Protein AF-A0A0M0JCZ8-F1 (afdb_monomer)

Foldseek 3Di:
DVQQVVLVVPDDPDDDPVVSLLSNLQSLCVQLPHSVLSVQFGSVLSVVCVVLVCSLLLSLLVVQLVLLQAFPVGHGFPSVLLVVLSVVLVNCSRNLNQLVCLCPPPQNVVLCPPADPQLLVLLSDKDWDDQPQKIKTWDDPSNSCLSVQPQADDVDCPSHHCCLQSLLQSRHNFKTKIFIAGPVHNPGTFKIWIKGWWFFPPDVVTAIEIEIEDMGGHPVCVPPDDCVRVLLRVLLRQVLSCQLSQGKYKYAPVCQVSNQVSCVPALPDDPQDFDWFFTKIKDAAGSNQWHADVQQEVDGGDGRRHIDIGGGGTITMGGHDPPSSPPRDDPPPPPDD

Radius of gyration: 20.76 Å; Cα contacts (8 Å, |Δi|>4): 610; chains: 1; bounding box: 52×48×59 Å

Solvent-accessible surface area (backbone atoms only — not comparable to full-atom values): 18369 Å² total; per-residue (Å²): 105,64,50,46,50,48,42,64,72,66,56,60,100,76,61,60,67,71,58,55,43,53,42,49,39,41,20,50,22,47,61,29,69,44,57,74,49,39,82,65,41,34,58,68,8,43,50,50,36,54,76,61,59,36,59,63,57,51,19,31,55,57,72,42,47,77,63,51,33,38,29,88,86,66,49,80,40,64,58,71,55,50,52,50,36,53,49,50,52,54,46,30,42,25,44,59,41,37,50,60,46,24,51,63,37,75,48,16,38,58,51,51,61,85,59,53,72,68,35,50,52,49,67,69,49,66,49,74,39,76,46,89,79,33,40,31,26,42,47,57,93,64,47,58,56,58,76,56,66,66,68,42,60,50,102,62,53,80,54,71,72,65,61,56,57,50,34,25,54,71,33,25,49,38,39,50,51,40,34,30,35,39,74,94,43,78,89,53,60,47,27,38,23,50,34,32,58,40,28,39,56,96,44,90,75,54,44,61,29,36,38,45,52,75,75,39,54,18,53,98,45,72,88,79,65,89,60,77,66,49,59,52,35,49,46,44,43,51,46,50,51,18,26,61,44,68,27,28,31,34,34,53,49,89,49,36,65,57,47,41,50,40,46,55,72,75,66,74,50,84,83,62,63,58,38,81,45,65,51,29,39,40,44,61,39,36,51,32,46,25,41,58,45,84,84,64,46,100,52,57,41,39,82,24,74,52,73,44,69,38,69,66,44,70,24,18,32,40,54,55,60,95,72,51,55,80,73,71,70,83,76,76,78,77,77,84,125

Sequence (337 aa):
MQALVTALATLPAAEPRQQAEVLLIRAFCEEIGDPTLAANATFEGVAAALHAELLLPMRAFHEGIRSMHTTFNGTPIPPKLINAAVRTLLEVTLNGTYSEWRYTNPVGAAQLAGLSAAQIAKWREPTATTYGPLTVHEDAPGELGLWWATKIGGPSHGFDFEGQCLLPLLCNARHKVILVSDPAYPYHPCGRAHFRLLWVHGTEPPRPILWLETINVDFALGHRQDTRAWTPAVLLHAASKAAAMGVGLSVESHLARELGAVVSEHLGGAITEVTQVSDRLVLRPSNGVLEASDYLTDEHDWVQVDEQVTAPLRRAMYAPTAGAAHAAARPTACGVG

Mean predicted aligned error: 6.86 Å

pLDDT: mean 85.78, std 16.06, range [31.41, 98.25]

Secondary structure (DSSP, 8-state):
-HHHHHHHHT--TT--HHHHHHHHHHHHHHHTT-GGGGGT--HHHHHHHHHTTTHHHHHHHHHGGGGGGB-TTS-B--HHHHHHHHHHHHHHHHTT-HHHHHHHSHHHHHHHTT--HHHHHHHHS--EEEETTEEEE-PPTT-GGGGGTTSSS-SS-SSSS-GGGTHHHHH-TTEEEEEEE-TTSTTS--EEEEEEEEEETTSSSPEEEEEEPPPEEPTTTTTT---TTHHHHHHHHHHHHHHHHT-EEEEEGGGHHHHHHHHHHHS--TT---EEEEE-EEEPPPTTSEE--TTTSS-SSEE--S-EEPPPEEEEEE---TTGGGTS---------

Nearest PDB structures (foldseek):
  3n7z-assembly1_B  TM=6.709E-01  e=2.789E-02  Bacillus anthracis str. Sterne
  6gtr-assembly2_B  TM=5.819E-01  e=1.512E-02  Escherichia coli
  6gtr-assembly1_A  TM=5.147E-01  e=1.599E-02  Escherichia coli
  6gtq-assembly1_A  TM=5.194E-01  e=2.495E-02  Escherichia coli
  3n7z-assembly1_A  TM=5.439E-01  e=6.792E-02  Bacillus anthracis str. Sterne

Structure (mmCIF, N/CA/C/O backbone):
data_AF-A0A0M0JCZ8-F1
#
_entry.id   AF-A0A0M0JCZ8-F1
#
loop_
_atom_site.group_PDB
_atom_site.id
_atom_site.type_symbol
_atom_site.label_atom_id
_atom_site.label_alt_id
_atom_site.label_comp_id
_atom_site.label_asym_id
_atom_site.label_entity_id
_atom_site.label_seq_id
_atom_site.pdbx_PDB_ins_code
_atom_site.Cartn_x
_atom_site.Cartn_y
_atom_site.Cartn_z
_atom_site.occupancy
_atom_site.B_iso_or_equiv
_atom_site.auth_seq_id
_atom_site.auth_comp_id
_atom_site.auth_asym_id
_atom_site.auth_atom_id
_atom_site.pdbx_PDB_model_num
ATOM 1 N N . MET A 1 1 ? 22.768 -4.890 -15.244 1.00 60.88 1 MET A N 1
ATOM 2 C CA . MET A 1 1 ? 23.104 -3.533 -15.682 1.00 60.88 1 MET A CA 1
ATOM 3 C C . MET A 1 1 ? 23.718 -3.537 -17.085 1.00 60.88 1 MET A C 1
ATOM 5 O O . MET A 1 1 ? 23.676 -2.526 -17.774 1.00 60.88 1 MET A O 1
ATOM 9 N N . GLN A 1 2 ? 24.306 -4.657 -17.525 1.00 64.50 2 GLN A N 1
ATOM 10 C CA . GLN A 1 2 ? 25.082 -4.730 -18.761 1.00 64.50 2 GLN A CA 1
ATOM 11 C C . GLN A 1 2 ? 24.232 -4.543 -20.025 1.00 64.50 2 GLN A C 1
ATOM 13 O O . GLN A 1 2 ? 24.668 -3.813 -20.904 1.00 64.50 2 GLN A O 1
ATOM 18 N N . ALA A 1 3 ? 23.015 -5.101 -20.094 1.00 69.69 3 ALA A N 1
ATOM 19 C CA . ALA A 1 3 ? 22.120 -4.905 -21.241 1.00 69.69 3 ALA A CA 1
ATOM 20 C C . ALA A 1 3 ? 21.733 -3.425 -21.416 1.00 69.69 3 ALA A C 1
ATOM 22 O O . ALA A 1 3 ? 21.846 -2.881 -22.511 1.00 69.69 3 ALA A O 1
ATOM 23 N N . LEU A 1 4 ? 21.375 -2.745 -20.319 1.00 72.88 4 LEU A N 1
ATOM 24 C CA . LEU A 1 4 ? 21.047 -1.314 -20.311 1.00 72.88 4 LEU A CA 1
ATOM 25 C C . LEU A 1 4 ? 22.247 -0.449 -20.728 1.00 72.88 4 LEU A C 1
ATOM 27 O O . LEU A 1 4 ? 22.117 0.439 -21.565 1.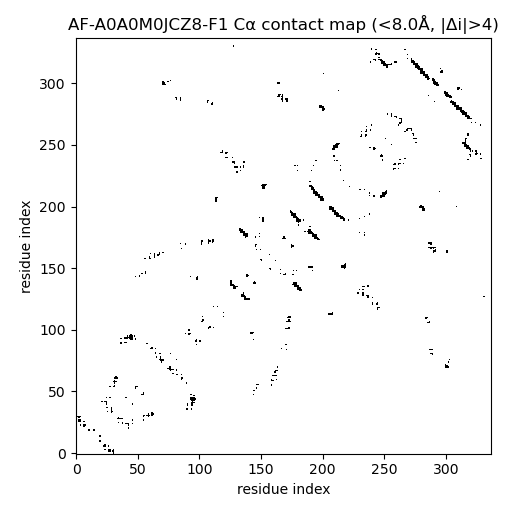00 72.88 4 LEU A O 1
ATOM 31 N N . VAL A 1 5 ? 23.431 -0.737 -20.178 1.00 71.75 5 VAL A N 1
ATOM 32 C CA . VAL A 1 5 ? 24.676 -0.033 -20.522 1.00 71.75 5 VAL A CA 1
ATOM 33 C C . VAL A 1 5 ? 25.049 -0.261 -21.985 1.00 71.75 5 VAL A C 1
ATOM 35 O O . VAL A 1 5 ? 25.417 0.689 -22.669 1.00 71.75 5 VAL A O 1
ATOM 38 N N . THR A 1 6 ? 24.925 -1.488 -22.492 1.00 70.56 6 THR A N 1
ATOM 39 C CA . THR A 1 6 ? 25.174 -1.803 -23.902 1.00 70.56 6 THR A CA 1
ATOM 40 C C . THR A 1 6 ? 24.167 -1.108 -24.809 1.00 70.56 6 THR A C 1
ATOM 42 O O . THR A 1 6 ? 24.585 -0.521 -25.801 1.00 70.56 6 THR A O 1
ATOM 45 N N . ALA A 1 7 ? 22.876 -1.100 -24.471 1.00 68.56 7 ALA A N 1
ATOM 46 C CA . ALA A 1 7 ? 21.868 -0.373 -25.236 1.00 68.56 7 ALA A CA 1
ATOM 47 C C . ALA A 1 7 ? 22.202 1.121 -25.301 1.00 68.56 7 ALA A C 1
ATOM 49 O O . ALA A 1 7 ? 22.322 1.661 -26.391 1.00 68.56 7 ALA A O 1
ATOM 50 N N . LEU A 1 8 ? 22.490 1.763 -24.164 1.00 70.81 8 LEU A N 1
ATOM 51 C CA . LEU A 1 8 ? 22.880 3.177 -24.124 1.00 70.81 8 LEU A CA 1
ATOM 52 C C . LEU A 1 8 ? 24.182 3.464 -24.894 1.00 70.81 8 LEU A C 1
ATOM 54 O O . LEU A 1 8 ? 24.280 4.485 -25.568 1.00 70.81 8 LEU A O 1
ATOM 58 N N . ALA A 1 9 ? 25.169 2.566 -24.829 1.00 65.56 9 ALA A N 1
ATOM 59 C CA . ALA A 1 9 ? 26.444 2.704 -25.537 1.00 65.56 9 ALA A CA 1
ATOM 60 C C . ALA A 1 9 ? 26.342 2.438 -27.050 1.00 65.56 9 ALA A C 1
ATOM 62 O O . ALA A 1 9 ? 27.223 2.846 -27.805 1.00 65.56 9 ALA A O 1
ATOM 63 N N . THR A 1 10 ? 25.293 1.741 -27.489 1.00 67.75 10 THR A N 1
ATOM 64 C CA . THR A 1 10 ? 25.048 1.392 -28.895 1.00 67.75 10 THR A CA 1
ATOM 65 C C . THR A 1 10 ? 24.014 2.287 -29.557 1.00 67.75 10 THR A C 1
ATOM 67 O O . THR A 1 10 ? 23.687 2.018 -30.702 1.00 67.75 10 THR A O 1
ATOM 70 N N . LEU A 1 11 ? 23.541 3.352 -28.897 1.00 65.50 11 LEU A N 1
ATOM 71 C CA . LEU A 1 11 ? 22.734 4.399 -29.524 1.00 65.50 11 LEU A CA 1
ATOM 72 C C . LEU A 1 11 ? 23.640 5.342 -30.337 1.00 65.50 11 LEU A C 1
ATOM 74 O O . LEU A 1 11 ? 24.379 6.132 -29.739 1.00 65.50 11 LEU A O 1
ATOM 78 N N . PRO A 1 12 ? 23.615 5.319 -31.687 1.00 62.72 12 PRO A N 1
ATOM 79 C CA . PRO A 1 12 ? 24.212 6.381 -32.478 1.00 62.72 12 PRO A CA 1
ATOM 80 C C . PRO A 1 12 ? 23.695 7.754 -32.042 1.00 62.72 12 PRO A C 1
ATOM 82 O O . PRO A 1 12 ? 22.501 7.935 -31.811 1.00 62.72 12 PRO A O 1
ATOM 85 N N . ALA A 1 13 ? 24.568 8.763 -32.067 1.00 64.19 13 ALA A N 1
ATOM 86 C CA . ALA A 1 13 ? 24.217 10.158 -31.772 1.00 64.19 13 ALA A CA 1
ATOM 87 C C . ALA A 1 13 ? 23.122 10.758 -32.691 1.00 64.19 13 ALA A C 1
ATOM 89 O O . ALA A 1 13 ? 22.697 11.889 -32.473 1.00 64.19 13 ALA A O 1
ATOM 90 N N . ALA A 1 14 ? 22.685 10.027 -33.723 1.00 62.25 14 ALA A N 1
ATOM 91 C CA . ALA A 1 14 ? 21.719 10.455 -34.729 1.00 62.25 14 ALA A CA 1
ATOM 92 C C 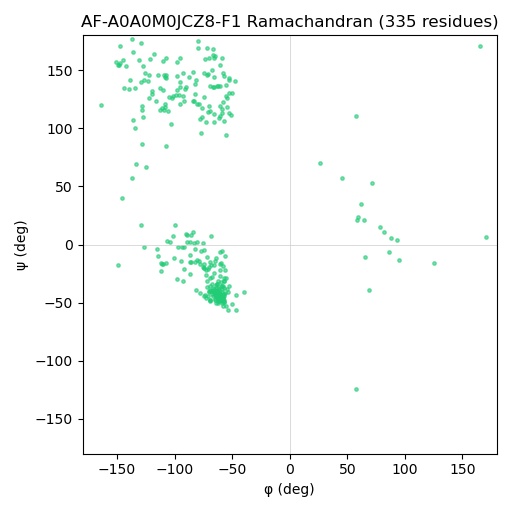. ALA A 1 14 ? 20.563 9.455 -34.953 1.00 62.25 14 ALA A C 1
ATOM 94 O O . ALA A 1 14 ? 19.898 9.543 -35.987 1.00 62.25 14 ALA A O 1
ATOM 95 N N . GLU A 1 15 ? 20.313 8.495 -34.049 1.00 67.06 15 GLU A N 1
ATOM 96 C CA . GLU A 1 15 ? 19.142 7.623 -34.226 1.00 67.06 15 GLU A CA 1
ATOM 97 C C . GLU A 1 15 ? 17.816 8.388 -34.114 1.00 67.06 15 GLU A C 1
ATOM 99 O O . GLU A 1 15 ? 17.669 9.284 -33.275 1.00 67.06 15 GLU A O 1
ATOM 104 N N . PRO A 1 16 ? 16.802 8.003 -34.911 1.00 80.38 16 PRO A N 1
ATOM 105 C CA . PRO A 1 16 ? 15.429 8.395 -34.658 1.00 80.38 16 PRO A CA 1
ATOM 106 C C . PRO A 1 16 ? 15.035 7.993 -33.234 1.00 80.38 16 PRO A C 1
ATOM 108 O O . PRO A 1 16 ? 15.117 6.822 -32.874 1.00 80.38 16 PRO A O 1
ATOM 111 N N . ARG A 1 17 ? 14.544 8.954 -32.446 1.00 83.44 17 ARG A N 1
ATOM 112 C CA . ARG A 1 17 ? 14.085 8.771 -31.056 1.00 83.44 17 ARG A CA 1
ATOM 113 C C . ARG A 1 17 ? 13.301 7.469 -30.823 1.00 83.44 17 ARG A C 1
ATOM 115 O O . ARG A 1 17 ? 13.539 6.782 -29.841 1.00 83.44 17 ARG A O 1
ATOM 122 N N . GLN A 1 18 ? 12.424 7.102 -31.754 1.00 85.56 18 GLN A N 1
ATOM 123 C CA . GLN A 1 18 ? 11.611 5.886 -31.681 1.00 85.56 18 GLN A CA 1
ATOM 124 C C . GLN A 1 18 ? 12.438 4.586 -31.609 1.00 85.56 18 GLN A C 1
ATOM 126 O O . GLN A 1 18 ? 12.041 3.641 -30.934 1.00 85.56 18 GLN A O 1
ATOM 131 N N . GLN A 1 19 ? 13.580 4.513 -32.297 1.00 86.81 19 GLN A N 1
ATOM 132 C CA . GLN A 1 19 ? 14.460 3.340 -32.246 1.00 86.81 19 GLN A CA 1
ATOM 133 C C . GLN A 1 19 ? 15.148 3.236 -30.881 1.00 86.81 19 GLN A C 1
ATOM 135 O O . GLN A 1 19 ? 15.162 2.157 -30.285 1.00 86.81 19 GLN A O 1
ATOM 140 N N . ALA A 1 20 ? 15.590 4.371 -30.332 1.00 86.94 20 ALA A N 1
ATOM 141 C CA . ALA A 1 20 ? 16.182 4.436 -29.001 1.00 86.94 20 ALA A CA 1
ATOM 142 C C . ALA A 1 20 ? 15.210 3.990 -27.895 1.00 86.94 20 ALA A C 1
ATOM 144 O O . ALA A 1 20 ? 15.588 3.233 -27.000 1.00 86.94 20 ALA A O 1
ATOM 145 N N . GLU A 1 21 ? 13.945 4.408 -27.982 1.00 92.69 21 GLU A N 1
ATOM 146 C CA . GLU A 1 21 ? 12.888 4.010 -27.046 1.00 92.69 21 GLU A CA 1
ATOM 147 C C . GLU A 1 21 ? 12.665 2.486 -27.065 1.00 92.69 21 GLU A C 1
ATOM 149 O O . GLU A 1 21 ? 12.634 1.848 -26.011 1.00 92.69 21 GLU A O 1
ATOM 154 N N . VAL A 1 22 ? 12.603 1.875 -28.255 1.00 94.00 22 VAL A N 1
ATOM 155 C CA . VAL A 1 22 ? 12.457 0.415 -28.410 1.00 94.00 22 VAL A CA 1
ATOM 156 C C . VAL A 1 22 ? 13.659 -0.343 -27.839 1.00 94.00 22 VAL A C 1
ATOM 158 O O . VAL A 1 22 ? 13.478 -1.376 -27.188 1.00 94.00 22 VAL A O 1
ATOM 161 N N . LEU A 1 23 ? 14.881 0.146 -28.067 1.00 92.38 23 LEU A N 1
ATOM 162 C CA . LEU A 1 23 ? 16.096 -0.469 -27.526 1.00 92.38 23 LEU A CA 1
ATOM 163 C C . LEU A 1 23 ? 16.130 -0.401 -25.997 1.00 92.38 23 LEU A C 1
ATOM 165 O O . LEU A 1 23 ? 16.452 -1.402 -25.358 1.00 92.38 23 LEU A O 1
ATOM 169 N N . LEU A 1 24 ? 15.740 0.734 -25.407 1.00 93.44 24 LEU A N 1
ATOM 170 C CA . LEU A 1 24 ? 15.686 0.887 -23.954 1.00 93.44 24 LEU A CA 1
ATOM 171 C C . LEU A 1 24 ? 14.656 -0.054 -23.319 1.00 93.44 24 LEU A C 1
ATOM 173 O O . LEU A 1 24 ? 14.970 -0.708 -22.326 1.00 93.44 24 LEU A O 1
ATOM 177 N N . ILE A 1 25 ? 13.456 -0.163 -23.904 1.00 96.56 25 ILE A N 1
ATOM 178 C CA . ILE A 1 25 ? 12.413 -1.082 -23.424 1.00 96.56 25 ILE A CA 1
ATOM 179 C C . ILE A 1 25 ? 12.934 -2.522 -23.410 1.00 96.56 25 ILE A C 1
ATOM 181 O O . ILE A 1 25 ? 12.813 -3.215 -22.398 1.00 96.56 25 ILE A O 1
ATOM 185 N N . ARG A 1 26 ? 13.543 -2.970 -24.516 1.00 96.94 26 ARG A N 1
ATOM 186 C CA . ARG A 1 26 ? 14.099 -4.327 -24.625 1.00 96.94 26 ARG A CA 1
ATOM 187 C C . ARG A 1 26 ? 15.194 -4.568 -23.596 1.00 96.94 26 ARG A C 1
ATOM 189 O O . ARG A 1 26 ? 15.116 -5.548 -22.866 1.00 96.94 26 ARG A O 1
ATOM 196 N N . ALA A 1 27 ? 16.151 -3.650 -23.490 1.00 96.12 27 ALA A N 1
ATOM 197 C CA . ALA A 1 27 ? 17.260 -3.768 -22.553 1.00 96.12 27 ALA A CA 1
ATOM 198 C C . ALA A 1 27 ? 16.798 -3.783 -21.088 1.00 96.12 27 ALA A C 1
ATOM 200 O O . ALA A 1 27 ? 17.350 -4.528 -20.281 1.00 96.12 27 ALA A O 1
ATOM 201 N N . PHE A 1 28 ? 15.772 -3.000 -20.740 1.00 96.81 28 PHE A N 1
ATOM 202 C CA . PHE A 1 28 ? 15.169 -3.034 -19.408 1.00 96.81 28 PHE A CA 1
ATOM 203 C C . PHE A 1 28 ? 14.506 -4.392 -19.132 1.00 96.81 28 PHE A C 1
ATOM 205 O O . PHE A 1 28 ? 14.759 -4.992 -18.091 1.00 96.81 28 PHE A O 1
ATOM 212 N N . CYS A 1 29 ? 13.695 -4.899 -20.068 1.00 97.50 29 CYS A N 1
ATOM 213 C CA . CYS A 1 29 ? 12.999 -6.185 -19.924 1.00 97.50 29 CYS A CA 1
ATOM 214 C C . CYS A 1 29 ? 13.977 -7.371 -19.835 1.00 97.50 29 CYS A C 1
ATOM 216 O O . CYS A 1 29 ? 13.786 -8.278 -19.027 1.00 97.50 29 CYS A O 1
ATOM 218 N N . GLU A 1 30 ? 15.051 -7.346 -20.628 1.00 96.62 30 GLU A N 1
ATOM 219 C CA . GLU A 1 30 ? 16.154 -8.309 -20.532 1.00 96.62 30 GLU A CA 1
ATOM 220 C C . GLU A 1 30 ? 16.835 -8.250 -19.162 1.00 96.62 30 GLU A C 1
ATOM 222 O O . GLU A 1 30 ? 17.125 -9.288 -18.571 1.00 96.62 30 GLU A O 1
ATOM 227 N N . GLU A 1 31 ? 17.061 -7.048 -18.632 1.00 95.12 31 GLU A N 1
ATOM 228 C CA . GLU A 1 31 ? 17.753 -6.862 -17.361 1.00 95.12 31 GLU A CA 1
ATOM 229 C C . GLU A 1 31 ? 16.944 -7.334 -16.149 1.00 95.12 31 GLU A C 1
ATOM 231 O O . GLU A 1 31 ? 17.526 -7.884 -15.215 1.00 95.12 31 GLU A O 1
ATOM 236 N N . ILE A 1 32 ? 15.620 -7.160 -16.158 1.00 94.94 32 ILE A N 1
ATOM 237 C CA . ILE A 1 32 ? 14.749 -7.726 -15.115 1.00 94.94 32 ILE A CA 1
ATOM 238 C C . ILE A 1 32 ? 14.511 -9.236 -15.297 1.00 94.94 32 ILE A C 1
ATOM 240 O O . ILE A 1 32 ? 13.916 -9.877 -14.434 1.00 94.94 32 ILE A O 1
ATOM 244 N N . GLY A 1 33 ? 14.997 -9.816 -16.400 1.00 94.31 33 GLY A N 1
ATOM 245 C CA . GLY A 1 33 ? 15.002 -11.254 -16.660 1.00 94.31 33 GLY A CA 1
ATOM 246 C C . GLY A 1 33 ? 13.802 -11.793 -17.444 1.00 94.31 33 GLY A C 1
ATOM 247 O O . GLY A 1 33 ? 13.750 -13.002 -17.663 1.00 94.31 33 GLY A O 1
ATOM 248 N N . ASP A 1 34 ? 12.872 -10.949 -17.903 1.00 95.75 34 ASP A N 1
ATOM 249 C CA . ASP A 1 34 ? 11.737 -11.366 -18.742 1.00 95.75 34 ASP A CA 1
ATOM 250 C C . ASP A 1 34 ? 11.641 -10.509 -20.021 1.00 95.75 34 ASP A C 1
ATOM 252 O O . ASP A 1 34 ? 10.890 -9.528 -20.080 1.00 95.75 34 ASP A O 1
ATOM 256 N N . PRO A 1 35 ? 12.358 -10.889 -21.098 1.00 96.81 35 PRO A N 1
ATOM 257 C CA . PRO A 1 35 ? 12.312 -10.168 -22.369 1.00 96.81 35 PRO A CA 1
ATOM 258 C C . PRO A 1 35 ? 10.932 -10.217 -23.045 1.00 96.81 35 PRO A C 1
ATOM 260 O O . PRO A 1 35 ? 10.677 -9.434 -23.960 1.00 96.81 35 PRO A O 1
ATOM 263 N N . THR A 1 36 ? 10.020 -11.103 -22.619 1.00 97.19 36 THR A N 1
ATOM 264 C CA . THR A 1 36 ? 8.679 -11.200 -23.219 1.00 97.19 36 THR A CA 1
ATOM 265 C C . THR A 1 36 ? 7.794 -10.004 -22.868 1.00 97.19 36 THR A C 1
ATOM 267 O O . THR A 1 36 ? 6.866 -9.693 -23.616 1.00 97.19 36 THR A O 1
ATOM 270 N N . LEU A 1 37 ? 8.117 -9.281 -21.790 1.00 97.62 37 LEU A N 1
ATOM 271 C CA . LEU A 1 37 ? 7.407 -8.072 -21.359 1.00 97.62 37 LEU A CA 1
ATOM 272 C C . LEU A 1 37 ? 7.548 -6.910 -22.351 1.00 97.62 37 LEU A C 1
ATOM 274 O O . LEU A 1 37 ? 6.661 -6.060 -22.436 1.00 97.62 37 LEU A O 1
ATOM 278 N N . ALA A 1 38 ? 8.612 -6.904 -23.162 1.00 97.56 38 ALA A N 1
ATOM 279 C CA . ALA A 1 38 ? 8.894 -5.835 -24.119 1.00 97.56 38 ALA A CA 1
ATOM 280 C C . ALA A 1 38 ? 7.786 -5.644 -25.170 1.00 97.56 38 ALA A C 1
ATOM 282 O O . ALA A 1 38 ? 7.680 -4.570 -25.752 1.00 97.56 38 ALA A O 1
ATOM 283 N N . ALA A 1 39 ? 6.958 -6.667 -25.419 1.00 96.88 39 ALA A N 1
ATOM 284 C CA . ALA A 1 39 ? 5.852 -6.586 -26.372 1.00 96.88 39 ALA A CA 1
ATOM 285 C C . ALA A 1 39 ? 4.714 -5.655 -25.910 1.00 96.88 39 ALA A C 1
ATOM 287 O O . ALA A 1 39 ? 4.026 -5.086 -26.753 1.00 96.88 39 ALA A O 1
ATOM 288 N N . ASN A 1 40 ? 4.526 -5.508 -24.593 1.00 96.94 40 ASN A N 1
ATOM 289 C CA . ASN A 1 40 ? 3.434 -4.732 -23.991 1.00 96.94 40 ASN A CA 1
ATOM 290 C C . ASN A 1 40 ? 3.924 -3.495 -23.219 1.00 96.94 40 ASN A C 1
ATOM 292 O O . ASN A 1 40 ? 3.109 -2.677 -22.795 1.00 96.94 40 ASN A O 1
ATOM 296 N N . ALA A 1 41 ? 5.234 -3.370 -23.007 1.00 97.94 41 ALA A N 1
ATOM 297 C CA . ALA A 1 41 ? 5.840 -2.238 -22.324 1.00 97.94 41 ALA A CA 1
ATOM 298 C C . ALA A 1 41 ? 5.790 -0.961 -23.181 1.00 97.94 41 ALA A C 1
ATOM 300 O O . ALA A 1 41 ? 5.914 -1.003 -24.406 1.00 97.94 41 ALA A O 1
ATOM 301 N N . THR A 1 42 ? 5.649 0.184 -22.518 1.00 97.56 42 THR A N 1
ATOM 302 C CA . THR A 1 42 ? 5.709 1.515 -23.133 1.00 97.56 42 THR A CA 1
ATOM 303 C C . THR A 1 42 ? 6.984 2.227 -22.701 1.00 97.56 42 THR A C 1
ATOM 305 O O . THR A 1 42 ? 7.574 1.904 -21.665 1.00 97.56 42 THR A O 1
ATOM 308 N N . PHE A 1 43 ? 7.433 3.211 -23.483 1.00 96.31 43 PHE A N 1
ATOM 309 C CA . PHE A 1 43 ? 8.602 3.998 -23.096 1.00 96.31 43 PHE A CA 1
ATOM 310 C C . PHE A 1 43 ? 8.324 4.780 -21.811 1.00 96.31 43 PHE A C 1
ATOM 312 O O . PHE A 1 43 ? 9.169 4.817 -20.926 1.00 96.31 43 PHE A O 1
ATOM 319 N N . GLU A 1 44 ? 7.123 5.341 -21.673 1.00 96.38 44 GLU A N 1
ATOM 320 C CA . GLU A 1 44 ? 6.693 6.089 -20.495 1.00 96.38 44 GLU A CA 1
ATOM 321 C C . GLU A 1 44 ? 6.677 5.214 -19.239 1.00 96.38 44 GLU A C 1
ATOM 323 O O . GLU A 1 44 ? 7.145 5.655 -18.191 1.00 96.38 44 GLU A O 1
ATOM 328 N N . GLY A 1 45 ? 6.191 3.971 -19.335 1.00 97.00 45 GLY A N 1
ATOM 329 C CA . GLY A 1 45 ? 6.186 3.034 -18.212 1.00 97.00 45 GLY A CA 1
ATOM 330 C C . GLY A 1 45 ? 7.597 2.611 -17.799 1.00 97.00 45 GLY A C 1
ATOM 331 O O . GLY A 1 45 ? 7.931 2.654 -16.615 1.00 97.00 45 GLY A O 1
ATOM 332 N N . VAL A 1 46 ? 8.467 2.292 -18.766 1.00 97.44 46 VAL A N 1
ATOM 333 C CA . VAL A 1 46 ? 9.886 1.983 -18.500 1.00 97.44 46 VAL A CA 1
ATOM 334 C C . VAL A 1 46 ? 10.628 3.193 -17.932 1.00 97.44 46 VAL A C 1
ATOM 336 O O . VAL A 1 46 ? 11.388 3.058 -16.974 1.00 97.44 46 VAL A O 1
ATOM 339 N N . ALA A 1 47 ? 10.396 4.389 -18.472 1.00 95.31 47 ALA A N 1
ATOM 340 C CA . ALA A 1 47 ? 10.984 5.619 -17.963 1.00 95.31 47 ALA A CA 1
ATOM 341 C C . ALA A 1 47 ? 10.518 5.895 -16.529 1.00 95.31 47 ALA A C 1
ATOM 343 O O . ALA A 1 47 ? 11.358 6.176 -15.678 1.00 95.31 47 ALA A O 1
ATOM 344 N N . ALA A 1 48 ? 9.222 5.761 -16.231 1.00 94.75 48 ALA A N 1
ATOM 345 C CA . ALA A 1 48 ? 8.692 5.916 -14.877 1.00 94.75 48 ALA A CA 1
ATOM 346 C C . ALA A 1 48 ? 9.304 4.894 -13.905 1.00 94.75 48 ALA A C 1
ATOM 348 O O . ALA A 1 48 ? 9.714 5.266 -12.808 1.00 94.75 48 ALA A O 1
ATOM 349 N N . ALA A 1 49 ? 9.447 3.634 -14.326 1.00 95.25 49 ALA A N 1
ATOM 350 C CA . ALA A 1 49 ? 10.111 2.599 -13.540 1.00 95.25 49 ALA A CA 1
ATOM 351 C C . ALA A 1 49 ? 11.589 2.933 -13.272 1.00 95.25 49 ALA A C 1
ATOM 353 O O . ALA A 1 49 ? 12.052 2.769 -12.148 1.00 95.25 49 ALA A O 1
ATOM 354 N N . LEU A 1 50 ? 12.323 3.449 -14.264 1.00 93.75 50 LEU A N 1
ATOM 355 C CA . LEU A 1 50 ? 13.708 3.905 -14.091 1.00 93.75 50 LEU A CA 1
ATOM 356 C C . LEU A 1 50 ? 13.815 5.107 -13.144 1.00 93.75 50 LEU A C 1
ATOM 358 O O . LEU A 1 50 ? 14.694 5.111 -12.287 1.00 93.75 50 LEU A O 1
ATOM 362 N N . HIS A 1 51 ? 12.921 6.095 -13.258 1.00 90.69 51 HIS A N 1
ATOM 363 C CA . HIS A 1 51 ? 12.884 7.254 -12.354 1.00 90.69 51 HIS A CA 1
ATOM 364 C C . HIS A 1 51 ? 12.562 6.843 -10.915 1.00 90.69 51 HIS A C 1
ATOM 366 O O . HIS A 1 51 ? 13.101 7.419 -9.977 1.00 90.69 51 HIS A O 1
ATOM 372 N N . ALA A 1 52 ? 11.720 5.824 -10.742 1.00 89.44 52 ALA A N 1
ATOM 373 C CA . ALA A 1 52 ? 11.429 5.215 -9.451 1.00 89.44 52 ALA A CA 1
ATOM 374 C C . ALA A 1 52 ? 12.460 4.140 -9.043 1.00 89.44 52 ALA A C 1
ATOM 376 O O . ALA A 1 52 ? 12.225 3.415 -8.082 1.00 89.44 52 ALA A O 1
ATOM 377 N N . GLU A 1 53 ? 13.589 4.015 -9.751 1.00 90.12 53 GLU A N 1
ATOM 378 C CA . GLU A 1 53 ? 14.692 3.084 -9.465 1.00 90.12 53 GLU A CA 1
ATOM 379 C C . GLU A 1 53 ? 14.305 1.584 -9.455 1.00 90.12 53 GLU A C 1
ATOM 381 O O . GLU A 1 53 ? 14.997 0.741 -8.884 1.00 90.12 53 GLU A O 1
ATOM 386 N N . LEU A 1 54 ? 13.226 1.196 -10.138 1.00 91.62 54 LEU A N 1
ATOM 387 C CA . LEU A 1 54 ? 12.606 -0.131 -10.018 1.00 91.62 54 LEU A CA 1
ATOM 388 C C . LEU A 1 54 ? 13.346 -1.285 -10.706 1.00 91.62 54 LEU A C 1
ATOM 390 O O . LEU A 1 54 ? 12.891 -2.424 -10.626 1.00 91.62 54 LEU A O 1
ATOM 394 N N . LEU A 1 55 ? 14.493 -1.041 -11.342 1.00 91.62 55 LEU A N 1
ATOM 395 C CA . LEU A 1 55 ? 15.245 -2.080 -12.053 1.00 91.62 55 LEU A CA 1
ATOM 396 C C . LEU A 1 55 ? 15.584 -3.276 -11.148 1.00 91.62 55 LEU A C 1
ATOM 398 O O . LEU A 1 55 ? 15.279 -4.418 -11.485 1.00 91.62 55 LEU A O 1
ATOM 402 N N . LEU A 1 56 ? 16.200 -3.014 -9.990 1.00 88.38 56 LEU A N 1
ATOM 403 C CA . LEU A 1 56 ? 16.558 -4.062 -9.029 1.00 88.38 56 LEU A CA 1
ATOM 404 C C . LEU A 1 56 ? 15.321 -4.654 -8.334 1.00 88.38 56 LEU A C 1
ATOM 406 O O . LEU A 1 56 ? 15.226 -5.882 -8.294 1.00 88.38 56 LEU A O 1
ATOM 410 N N . PRO A 1 57 ? 14.348 -3.840 -7.869 1.00 88.62 57 PRO A N 1
ATOM 411 C CA . PRO A 1 57 ? 13.092 -4.355 -7.346 1.00 88.62 57 PRO A CA 1
ATOM 412 C C . PRO A 1 57 ? 12.384 -5.372 -8.241 1.00 88.62 57 PRO A C 1
ATOM 414 O O . PRO A 1 57 ? 12.037 -6.471 -7.809 1.00 88.62 57 PRO A O 1
ATOM 417 N N . MET A 1 58 ? 12.197 -5.013 -9.509 1.00 92.44 58 MET A N 1
ATOM 418 C CA . MET A 1 58 ? 11.474 -5.833 -10.476 1.00 92.44 58 MET A CA 1
ATOM 419 C C . MET A 1 58 ? 12.263 -7.084 -10.854 1.00 92.44 58 MET A C 1
ATOM 421 O O . MET A 1 58 ? 11.681 -8.168 -10.927 1.00 92.44 58 MET A O 1
ATOM 425 N N . ARG A 1 59 ? 13.587 -6.957 -11.029 1.00 90.50 59 ARG A N 1
ATOM 426 C CA . ARG A 1 59 ? 14.472 -8.098 -11.284 1.00 90.50 59 ARG A CA 1
ATOM 427 C C . ARG A 1 59 ? 14.362 -9.140 -10.183 1.00 90.50 59 ARG A C 1
ATOM 429 O O . ARG A 1 59 ? 14.173 -10.318 -10.464 1.00 90.50 59 ARG A O 1
ATOM 436 N N . ALA A 1 60 ? 14.448 -8.713 -8.934 1.00 86.81 60 ALA A N 1
ATOM 437 C CA . ALA A 1 60 ? 14.419 -9.647 -7.828 1.00 86.81 60 ALA A CA 1
ATOM 438 C C . ALA A 1 60 ? 13.038 -10.260 -7.587 1.00 86.81 60 ALA A C 1
ATOM 440 O O . ALA A 1 60 ? 12.954 -11.426 -7.212 1.00 86.81 60 ALA A O 1
ATOM 441 N N . PHE A 1 61 ? 11.952 -9.531 -7.868 1.00 87.50 61 PHE A N 1
ATOM 442 C CA . PHE A 1 61 ? 10.620 -10.135 -7.903 1.00 87.50 61 PHE A CA 1
ATOM 443 C C . PHE A 1 61 ? 10.552 -11.274 -8.910 1.00 87.50 61 PHE A C 1
ATOM 445 O O . PHE A 1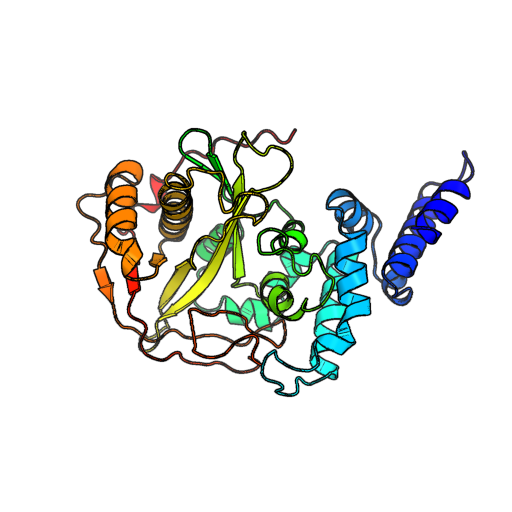 61 ? 10.037 -12.335 -8.578 1.00 87.50 61 PHE A O 1
ATOM 452 N N . HIS A 1 62 ? 11.095 -11.065 -10.109 1.00 89.94 62 HIS A N 1
ATOM 453 C CA . HIS A 1 62 ? 11.103 -12.065 -11.167 1.00 89.94 62 HIS A CA 1
ATOM 454 C C . HIS A 1 62 ? 12.035 -13.254 -10.858 1.00 89.94 62 HIS A C 1
ATOM 456 O O . HIS A 1 62 ? 11.624 -14.410 -10.959 1.00 89.94 62 HIS A O 1
ATOM 462 N N . GLU A 1 63 ? 13.272 -12.999 -10.428 1.00 88.56 63 GLU A N 1
ATOM 463 C CA . GLU A 1 63 ? 14.242 -14.050 -10.084 1.00 88.56 63 GLU A CA 1
ATOM 464 C C . GLU A 1 63 ? 13.824 -14.832 -8.821 1.00 88.56 63 GLU A C 1
ATOM 466 O O . GLU A 1 63 ? 14.022 -16.048 -8.741 1.00 88.56 63 GLU A O 1
ATOM 471 N N . GLY A 1 64 ? 13.186 -14.154 -7.861 1.00 86.81 64 GLY A N 1
ATOM 472 C CA . GLY A 1 64 ? 12.749 -14.696 -6.575 1.00 86.81 64 GLY A CA 1
ATOM 473 C C . GLY A 1 64 ? 11.413 -15.444 -6.593 1.00 86.81 64 GLY A C 1
ATOM 474 O O . GLY A 1 64 ? 11.051 -16.030 -5.574 1.00 86.81 64 GLY A O 1
ATOM 475 N N . ILE A 1 65 ? 10.693 -15.489 -7.724 1.00 88.44 65 ILE A N 1
ATOM 476 C CA . ILE A 1 65 ? 9.370 -16.141 -7.854 1.00 88.44 65 ILE A CA 1
ATOM 477 C C . ILE A 1 65 ? 9.342 -17.540 -7.228 1.00 88.44 65 ILE A C 1
ATOM 479 O O . ILE A 1 65 ? 8.398 -17.901 -6.530 1.00 88.44 65 ILE A O 1
ATOM 483 N N . ARG A 1 66 ? 10.387 -18.344 -7.463 1.00 87.44 66 ARG A N 1
ATOM 484 C CA . ARG A 1 66 ? 10.439 -19.734 -6.980 1.00 87.44 66 ARG A CA 1
ATOM 485 C C . ARG A 1 66 ? 10.409 -19.834 -5.457 1.00 87.44 66 ARG A C 1
ATOM 487 O O . ARG A 1 66 ? 9.878 -20.815 -4.943 1.00 87.44 66 ARG A O 1
ATOM 494 N N . SER A 1 67 ? 10.956 -18.839 -4.765 1.00 85.81 67 SER A N 1
ATOM 495 C CA . SER A 1 67 ? 10.952 -18.763 -3.304 1.00 85.81 67 SER A CA 1
ATOM 496 C C . SER A 1 67 ? 9.578 -18.381 -2.747 1.00 85.81 67 SER A C 1
ATOM 498 O O . SER A 1 67 ? 9.315 -18.645 -1.585 1.00 85.81 67 SER A O 1
ATOM 500 N N . MET A 1 68 ? 8.675 -17.839 -3.574 1.00 88.06 68 MET A N 1
ATOM 501 C CA . MET A 1 68 ? 7.313 -17.442 -3.187 1.00 88.06 68 MET A CA 1
ATOM 502 C C . MET A 1 68 ? 6.279 -18.575 -3.343 1.00 88.06 68 MET A C 1
ATOM 504 O O . MET A 1 68 ? 5.076 -18.340 -3.261 1.00 88.06 68 MET A O 1
ATOM 508 N N . HIS A 1 69 ? 6.705 -19.811 -3.628 1.00 91.06 69 HIS A N 1
ATOM 509 C CA . HIS A 1 69 ? 5.804 -20.968 -3.778 1.00 91.06 69 HIS A CA 1
ATOM 510 C C . HIS A 1 69 ? 5.493 -21.683 -2.459 1.00 91.06 69 HIS A C 1
ATOM 512 O O . HIS A 1 69 ? 4.787 -22.693 -2.458 1.00 91.06 69 HIS A O 1
ATOM 518 N N . THR A 1 70 ? 6.009 -21.171 -1.348 1.00 89.44 70 THR A N 1
ATOM 519 C CA . THR A 1 70 ? 5.797 -21.720 -0.015 1.00 89.44 70 THR A CA 1
ATOM 520 C C . THR A 1 70 ? 5.713 -20.564 0.973 1.00 89.44 70 THR A C 1
ATOM 522 O O . THR A 1 70 ? 6.531 -19.658 0.901 1.00 89.44 70 THR A O 1
ATOM 525 N N . THR A 1 71 ? 4.743 -20.580 1.886 1.00 84.44 71 THR A N 1
ATOM 526 C CA . THR A 1 71 ? 4.653 -19.580 2.960 1.00 84.44 71 THR A CA 1
ATOM 527 C C . THR A 1 71 ? 5.825 -19.721 3.935 1.00 84.44 71 THR A C 1
ATOM 529 O O . THR A 1 71 ? 6.510 -20.749 3.952 1.00 84.44 71 THR A O 1
ATOM 532 N N . PHE A 1 72 ? 6.016 -18.737 4.820 1.00 78.81 72 PHE A N 1
ATOM 533 C CA . PHE A 1 72 ? 7.033 -18.802 5.881 1.00 78.81 72 PHE A CA 1
ATOM 534 C C . PHE A 1 72 ? 6.938 -20.089 6.729 1.00 78.81 72 PHE A C 1
ATOM 536 O O . PHE A 1 72 ? 7.948 -20.690 7.086 1.00 78.81 72 PHE A O 1
ATOM 543 N N . ASN A 1 73 ? 5.717 -20.573 6.974 1.00 82.94 73 ASN A N 1
ATOM 544 C CA . ASN A 1 73 ? 5.456 -21.789 7.751 1.00 82.94 73 ASN A CA 1
ATOM 545 C C . ASN A 1 73 ? 5.516 -23.092 6.928 1.00 82.94 73 ASN A C 1
ATOM 547 O O . ASN A 1 73 ? 5.155 -24.154 7.434 1.00 82.94 73 ASN A O 1
ATOM 551 N N . GLY A 1 74 ? 5.950 -23.046 5.666 1.00 87.31 74 GLY A N 1
ATOM 552 C CA . GLY A 1 74 ? 6.086 -24.240 4.830 1.00 87.31 74 GLY A CA 1
ATOM 553 C C . GLY A 1 74 ? 4.823 -24.637 4.055 1.00 87.31 74 GLY A C 1
ATOM 554 O O . GLY A 1 74 ? 4.822 -25.682 3.401 1.00 87.31 74 GLY A O 1
ATOM 555 N N . THR A 1 75 ? 3.749 -23.839 4.096 1.00 88.88 75 THR A N 1
ATOM 556 C CA . THR A 1 75 ? 2.503 -24.159 3.383 1.00 88.88 75 THR A CA 1
ATOM 557 C C . THR A 1 75 ? 2.680 -23.918 1.882 1.00 88.88 75 THR A C 1
ATOM 559 O O . THR A 1 75 ? 3.070 -22.818 1.496 1.00 88.88 75 THR A O 1
ATOM 562 N N . PRO A 1 76 ? 2.379 -24.890 1.003 1.00 91.56 76 PRO A N 1
ATOM 563 C CA . PRO A 1 76 ? 2.496 -24.687 -0.437 1.00 91.56 76 PRO A CA 1
ATOM 564 C C . PRO A 1 76 ? 1.549 -23.599 -0.955 1.00 91.56 76 PRO A C 1
ATOM 566 O O . PRO A 1 76 ? 0.361 -23.583 -0.631 1.00 91.56 76 PRO A O 1
ATOM 569 N N . ILE A 1 77 ? 2.065 -22.745 -1.833 1.00 90.38 77 ILE A N 1
ATOM 570 C CA . ILE A 1 77 ? 1.319 -21.716 -2.554 1.00 90.38 77 ILE A CA 1
ATOM 571 C C . ILE A 1 77 ? 1.243 -22.135 -4.028 1.00 90.38 77 ILE A C 1
ATOM 573 O O . ILE A 1 77 ? 2.270 -22.503 -4.602 1.00 90.38 77 ILE A O 1
ATOM 577 N N . PRO A 1 78 ? 0.070 -22.083 -4.691 1.00 91.75 78 PRO A N 1
ATOM 578 C CA . PRO A 1 78 ? -0.052 -22.504 -6.084 1.00 91.75 78 PRO A CA 1
ATOM 579 C C . PRO A 1 78 ? 0.871 -21.702 -7.031 1.00 91.75 78 PRO A C 1
ATOM 581 O O . PRO A 1 78 ? 0.597 -20.523 -7.282 1.00 91.75 78 PRO A O 1
ATOM 584 N N . PRO A 1 79 ? 1.895 -22.325 -7.658 1.00 93.75 79 PRO A N 1
ATOM 585 C CA . PRO A 1 79 ? 2.872 -21.609 -8.490 1.00 93.75 79 PRO A CA 1
ATOM 586 C C . PRO A 1 79 ? 2.240 -20.836 -9.646 1.00 93.75 79 PRO A C 1
ATOM 588 O O . PRO A 1 79 ? 2.656 -19.737 -9.990 1.00 93.75 79 PRO A O 1
ATOM 591 N N . LYS A 1 80 ? 1.175 -21.396 -10.234 1.00 94.56 80 LYS A N 1
ATOM 592 C CA . LYS A 1 80 ? 0.437 -20.757 -11.328 1.00 94.56 80 LYS A CA 1
ATOM 593 C C . LYS A 1 80 ? -0.124 -19.390 -10.924 1.00 94.56 80 LYS A C 1
ATOM 595 O O . LYS A 1 80 ? -0.125 -18.486 -11.753 1.00 94.56 80 LYS A O 1
ATOM 600 N N . LEU A 1 81 ? -0.610 -19.252 -9.689 1.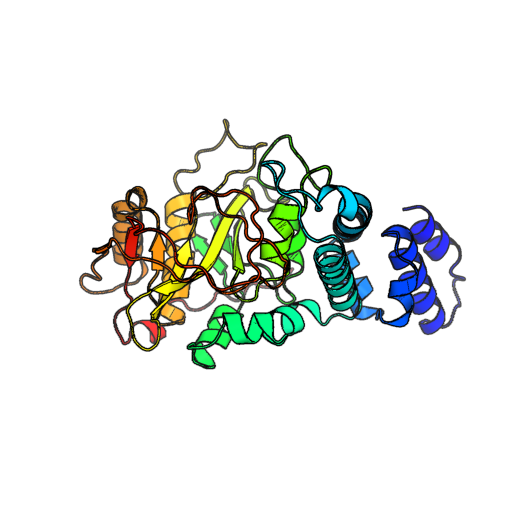00 92.69 81 LEU A N 1
ATOM 601 C CA . LEU A 1 81 ? -1.202 -18.005 -9.211 1.00 92.69 81 LEU A CA 1
ATOM 602 C C . LEU A 1 81 ? -0.120 -16.957 -8.940 1.00 92.69 81 LEU A C 1
ATOM 604 O O . LEU A 1 81 ? -0.255 -15.827 -9.396 1.00 92.69 81 LEU A O 1
ATOM 608 N N . ILE A 1 82 ? 0.976 -17.349 -8.285 1.00 92.44 82 ILE A N 1
ATOM 609 C CA . ILE A 1 82 ? 2.115 -16.458 -8.019 1.00 92.44 82 ILE A CA 1
ATOM 610 C C . ILE A 1 82 ? 2.752 -15.974 -9.323 1.00 92.44 82 ILE A C 1
ATOM 612 O O . ILE A 1 82 ? 2.904 -14.771 -9.517 1.00 92.44 82 ILE A O 1
ATOM 616 N N . ASN A 1 83 ? 3.032 -16.884 -10.262 1.00 93.88 83 ASN A N 1
ATOM 617 C CA . ASN A 1 83 ? 3.580 -16.527 -11.572 1.00 93.88 83 ASN A CA 1
ATOM 618 C C . ASN A 1 83 ? 2.681 -15.529 -12.310 1.00 93.88 83 ASN A C 1
ATOM 620 O O . ASN A 1 83 ? 3.177 -14.578 -12.907 1.00 93.88 83 ASN A O 1
ATOM 624 N N . ALA A 1 84 ? 1.360 -15.739 -12.274 1.00 94.19 84 ALA A N 1
ATOM 625 C CA . ALA A 1 84 ? 0.407 -14.839 -12.912 1.00 94.19 84 ALA A CA 1
ATOM 626 C C . ALA A 1 84 ? 0.365 -13.465 -12.227 1.00 94.19 84 ALA A C 1
ATOM 628 O O . ALA A 1 84 ? 0.348 -12.451 -12.923 1.00 94.19 84 ALA A O 1
ATOM 629 N N . ALA A 1 85 ? 0.385 -13.423 -10.892 1.00 93.81 85 ALA A N 1
ATOM 630 C CA . ALA A 1 85 ? 0.383 -12.181 -10.124 1.00 93.81 85 ALA A CA 1
ATOM 631 C C . ALA A 1 85 ? 1.654 -11.358 -10.379 1.00 93.81 85 ALA A C 1
ATOM 633 O O . ALA A 1 85 ? 1.554 -10.189 -10.746 1.00 93.81 85 ALA A O 1
ATOM 634 N N . VAL A 1 86 ? 2.838 -11.978 -10.276 1.00 93.69 86 VAL A N 1
ATOM 635 C CA . VAL A 1 86 ? 4.121 -11.303 -10.528 1.00 93.69 86 VAL A CA 1
ATOM 636 C C . VAL A 1 86 ? 4.213 -10.841 -11.978 1.00 93.69 86 VAL A C 1
ATOM 638 O O . VAL A 1 86 ? 4.545 -9.686 -12.225 1.00 93.69 86 VAL A O 1
ATOM 641 N N . ARG A 1 87 ? 3.846 -11.688 -12.948 1.00 95.69 87 ARG A N 1
ATOM 642 C CA . ARG A 1 87 ? 3.843 -11.291 -14.361 1.00 95.69 87 ARG A CA 1
ATOM 643 C C . ARG A 1 87 ? 2.922 -10.100 -14.614 1.00 95.69 87 ARG A C 1
ATOM 645 O O . ARG A 1 87 ? 3.354 -9.129 -15.222 1.00 95.69 87 ARG A O 1
ATOM 652 N N . THR A 1 88 ? 1.685 -10.155 -14.119 1.00 96.38 88 THR A N 1
ATOM 653 C CA . THR A 1 88 ? 0.717 -9.059 -14.280 1.00 96.38 88 THR A CA 1
ATOM 654 C C . THR A 1 88 ? 1.265 -7.772 -13.683 1.00 96.38 88 THR A C 1
ATOM 656 O O . THR A 1 88 ? 1.221 -6.738 -14.337 1.00 96.38 88 THR A O 1
ATOM 659 N N . LEU A 1 89 ? 1.821 -7.843 -12.471 1.00 95.62 89 LEU A N 1
ATOM 660 C CA . LEU A 1 89 ? 2.423 -6.712 -11.777 1.00 95.62 89 LEU A CA 1
ATOM 661 C C . LEU A 1 89 ? 3.541 -6.060 -12.610 1.00 95.62 89 LEU A C 1
ATOM 663 O O . LEU A 1 89 ? 3.525 -4.846 -12.802 1.00 95.62 89 LEU A O 1
ATOM 667 N N . LEU A 1 90 ? 4.465 -6.855 -13.160 1.00 96.88 90 LEU A N 1
ATOM 668 C CA . LEU A 1 90 ? 5.523 -6.350 -14.038 1.00 96.88 90 LEU A CA 1
ATOM 669 C C . LEU A 1 90 ? 4.945 -5.712 -15.314 1.00 96.88 90 LEU A C 1
ATOM 671 O O . LEU A 1 90 ? 5.348 -4.610 -15.682 1.00 96.88 90 LEU A O 1
ATOM 675 N N . GLU A 1 91 ? 3.975 -6.362 -15.964 1.00 98.00 91 GLU A N 1
ATOM 676 C CA . GLU A 1 91 ? 3.327 -5.858 -17.184 1.00 98.00 91 GLU A CA 1
ATOM 677 C C . GLU A 1 91 ? 2.648 -4.499 -16.954 1.00 98.00 91 GLU A C 1
ATOM 679 O O . GLU A 1 91 ? 2.869 -3.562 -17.725 1.00 98.00 91 GLU A O 1
ATOM 684 N N . VAL A 1 92 ? 1.861 -4.358 -15.882 1.00 97.88 92 VAL A N 1
ATOM 685 C CA . VAL A 1 92 ? 1.136 -3.107 -15.598 1.00 97.88 92 VAL A CA 1
ATOM 686 C C . VAL A 1 92 ? 2.053 -1.983 -15.116 1.00 97.88 92 VAL A C 1
ATOM 688 O O . VAL A 1 92 ? 1.748 -0.806 -15.305 1.00 97.88 92 VAL A O 1
ATOM 691 N N . THR A 1 93 ? 3.195 -2.310 -14.510 1.00 97.56 93 THR A N 1
ATOM 692 C CA . THR A 1 93 ? 4.227 -1.312 -14.208 1.00 97.56 93 THR A CA 1
ATOM 693 C C . THR A 1 93 ? 4.877 -0.809 -15.495 1.00 97.56 93 THR A C 1
ATOM 695 O O . THR A 1 93 ? 4.935 0.401 -15.711 1.00 97.56 93 THR A O 1
ATOM 698 N N . LEU A 1 94 ? 5.293 -1.707 -16.394 1.00 98.25 94 LEU A N 1
ATOM 699 C CA . LEU A 1 94 ? 6.020 -1.332 -17.615 1.00 98.25 94 LEU A CA 1
ATOM 700 C C . LEU A 1 94 ? 5.148 -0.714 -18.705 1.00 98.25 94 LEU A C 1
ATOM 702 O O . LEU A 1 94 ? 5.679 -0.046 -19.589 1.00 98.25 94 LEU A O 1
ATOM 706 N N . ASN A 1 95 ? 3.830 -0.904 -18.661 1.00 97.75 95 ASN A N 1
ATOM 707 C CA . ASN A 1 95 ? 2.900 -0.214 -19.557 1.00 97.75 95 ASN A CA 1
ATOM 708 C C . ASN A 1 95 ? 2.363 1.113 -18.974 1.00 97.75 95 ASN A C 1
ATOM 710 O O . ASN A 1 95 ? 1.602 1.809 -19.645 1.00 97.75 95 ASN A O 1
ATOM 714 N N . GLY A 1 96 ? 2.743 1.464 -17.737 1.00 96.25 96 GLY A N 1
ATOM 715 C CA . GLY A 1 96 ? 2.344 2.707 -17.072 1.00 96.25 96 GLY A CA 1
ATOM 716 C C . GLY A 1 96 ? 0.927 2.715 -16.484 1.00 96.25 96 GLY A C 1
ATOM 717 O O . GLY A 1 96 ? 0.416 3.784 -16.158 1.00 96.25 96 GLY A O 1
ATOM 718 N N . THR A 1 97 ? 0.276 1.557 -16.331 1.00 97.38 97 THR A N 1
ATOM 719 C CA . THR A 1 97 ? -1.111 1.455 -15.827 1.00 97.38 97 THR A CA 1
ATOM 720 C C . THR A 1 97 ? -1.227 0.924 -14.399 1.00 97.38 97 THR A C 1
ATOM 722 O O . THR A 1 97 ? -2.339 0.784 -13.898 1.00 97.38 97 THR A O 1
ATOM 725 N N . TYR A 1 98 ? -0.108 0.665 -13.715 1.00 97.19 98 TYR A N 1
ATOM 726 C CA . TYR A 1 98 ? -0.057 0.007 -12.404 1.00 97.19 98 TYR A CA 1
ATOM 727 C C . TYR A 1 98 ? -1.058 0.558 -11.382 1.00 97.19 98 TYR A C 1
ATOM 729 O O . TYR A 1 98 ? -1.890 -0.204 -10.890 1.00 97.19 98 TYR A O 1
ATOM 737 N N . SER A 1 99 ? -1.038 1.865 -11.097 1.00 95.31 99 SER A N 1
ATOM 738 C CA . SER A 1 99 ? -1.957 2.433 -10.103 1.00 95.31 99 SER A CA 1
ATOM 739 C C . SER A 1 99 ? -3.423 2.230 -10.502 1.00 95.31 99 SER A C 1
ATOM 741 O O . SER A 1 99 ? -4.220 1.790 -9.683 1.00 95.31 99 SER A O 1
ATOM 743 N N . GLU A 1 100 ? -3.793 2.452 -11.768 1.00 96.31 100 GLU A N 1
ATOM 744 C CA . GLU A 1 100 ? -5.173 2.226 -12.223 1.00 96.31 100 GLU A CA 1
ATOM 745 C C . GLU A 1 100 ? -5.564 0.745 -12.160 1.00 96.31 100 GLU A C 1
ATOM 747 O O . GLU A 1 100 ? -6.657 0.413 -11.692 1.00 96.31 100 GLU A O 1
ATOM 752 N N . TRP A 1 101 ? -4.665 -0.154 -12.568 1.00 97.00 101 TRP A N 1
ATOM 753 C CA . TRP A 1 101 ? -4.878 -1.597 -12.512 1.00 97.00 101 TRP A CA 1
ATOM 754 C C . TRP A 1 101 ? -5.197 -2.069 -11.095 1.00 97.00 101 TRP A C 1
ATOM 756 O O . TRP A 1 101 ? -6.145 -2.840 -10.927 1.00 97.00 101 TRP A O 1
ATOM 766 N N . ARG A 1 102 ? -4.474 -1.586 -10.071 1.00 95.56 102 ARG A N 1
ATOM 767 C CA . ARG A 1 102 ? -4.715 -1.969 -8.667 1.00 95.56 102 ARG A CA 1
ATOM 768 C C . ARG A 1 102 ? -6.170 -1.759 -8.271 1.00 95.56 102 ARG A C 1
ATOM 770 O O . ARG A 1 102 ? -6.739 -2.614 -7.606 1.00 95.56 102 ARG A O 1
ATOM 777 N N . TYR A 1 103 ? -6.778 -0.660 -8.713 1.00 96.50 103 TYR A N 1
ATOM 778 C CA . TYR A 1 103 ? -8.129 -0.263 -8.317 1.00 96.50 103 TYR A CA 1
ATOM 779 C C . TYR A 1 103 ? -9.243 -0.779 -9.236 1.00 96.50 103 TYR A C 1
ATOM 781 O O . TYR A 1 103 ? -10.394 -0.830 -8.806 1.00 96.50 103 TYR A O 1
ATOM 789 N N . THR A 1 104 ? -8.929 -1.150 -10.480 1.00 96.12 104 THR A N 1
ATOM 790 C CA . THR A 1 104 ? -9.940 -1.505 -11.497 1.00 96.12 104 THR A CA 1
ATOM 791 C C . THR A 1 104 ? -9.987 -2.976 -11.874 1.00 96.12 104 THR A C 1
ATOM 793 O O . THR A 1 104 ? -10.991 -3.418 -12.436 1.00 96.12 104 THR A O 1
ATOM 796 N N . ASN A 1 105 ? -8.950 -3.760 -11.562 1.00 95.50 105 ASN A N 1
ATOM 797 C CA . ASN A 1 105 ? -9.017 -5.202 -11.781 1.00 95.50 105 ASN A CA 1
ATOM 798 C C . ASN A 1 105 ? -10.163 -5.825 -10.947 1.00 95.50 105 ASN A C 1
ATOM 800 O O . ASN A 1 105 ? -10.526 -5.270 -9.906 1.00 95.50 105 ASN A O 1
ATOM 804 N N . PRO A 1 106 ? -10.733 -6.977 -11.352 1.00 95.81 106 PRO A N 1
ATOM 805 C CA . PRO A 1 106 ? -11.904 -7.547 -10.683 1.00 95.81 106 PRO A CA 1
ATOM 806 C C . PRO A 1 106 ? -11.733 -7.765 -9.174 1.00 95.81 106 PRO A C 1
ATOM 808 O O . PRO A 1 106 ? -12.666 -7.509 -8.413 1.00 95.81 106 PRO A O 1
ATOM 811 N N . VAL A 1 107 ? -10.544 -8.187 -8.729 1.00 95.38 107 VAL A N 1
ATOM 812 C CA . VAL A 1 107 ? -10.259 -8.402 -7.305 1.00 95.38 107 VAL A CA 1
ATOM 813 C C . VAL A 1 107 ? -10.132 -7.067 -6.579 1.00 95.38 107 VAL A C 1
ATOM 815 O O . VAL A 1 107 ? -10.750 -6.887 -5.537 1.00 95.38 107 VAL A O 1
ATOM 818 N N . GLY A 1 108 ? -9.403 -6.100 -7.137 1.00 96.31 108 GLY A N 1
ATOM 819 C CA . GLY A 1 108 ? -9.261 -4.754 -6.579 1.00 96.31 108 GLY A CA 1
ATOM 820 C C . GLY A 1 108 ? -10.592 -4.004 -6.467 1.00 96.31 108 GLY A C 1
ATOM 821 O O . GLY A 1 108 ? -10.910 -3.441 -5.419 1.00 96.31 108 GLY A O 1
ATOM 822 N N . ALA A 1 109 ? -11.430 -4.071 -7.501 1.00 96.88 109 ALA A N 1
ATOM 823 C CA . ALA A 1 109 ? -12.771 -3.494 -7.485 1.00 96.88 109 ALA A CA 1
ATOM 824 C C . ALA A 1 109 ? -13.660 -4.159 -6.418 1.00 96.88 109 ALA A C 1
ATOM 826 O O . ALA A 1 109 ? -14.330 -3.467 -5.646 1.00 96.88 109 ALA A O 1
ATOM 827 N N . ALA A 1 110 ? -13.619 -5.492 -6.311 1.00 96.06 110 ALA A N 1
ATOM 828 C CA . ALA A 1 110 ? -14.324 -6.226 -5.261 1.00 96.06 110 ALA A CA 1
ATOM 829 C C . ALA A 1 110 ? -13.782 -5.891 -3.862 1.00 96.06 110 ALA A C 1
ATOM 831 O O . ALA A 1 110 ? -14.558 -5.728 -2.921 1.00 96.06 110 ALA A O 1
ATOM 832 N N . GLN A 1 111 ? -12.467 -5.703 -3.720 1.00 97.00 111 GLN A N 1
ATOM 833 C CA . GLN A 1 111 ? -11.849 -5.253 -2.480 1.00 97.00 111 GLN A CA 1
ATOM 834 C C . GLN A 1 111 ? -12.381 -3.892 -2.049 1.00 97.00 111 GLN A C 1
ATOM 836 O O . GLN A 1 111 ? -12.517 -3.709 -0.854 1.00 97.00 111 GLN A O 1
ATOM 841 N N . LEU A 1 112 ? -12.757 -2.984 -2.952 1.00 97.56 112 LEU A N 1
ATOM 842 C CA . LEU A 1 112 ? -13.282 -1.654 -2.604 1.00 97.56 112 LEU A CA 1
ATOM 843 C C . LEU A 1 112 ? -14.816 -1.558 -2.522 1.00 97.56 112 LEU A C 1
ATOM 845 O O . LEU A 1 112 ? -15.346 -0.503 -2.169 1.00 97.56 112 LEU A O 1
ATOM 849 N N . ALA A 1 113 ? -15.546 -2.639 -2.805 1.00 96.12 113 ALA A N 1
ATOM 850 C CA . ALA A 1 113 ? -17.008 -2.654 -2.761 1.00 96.12 113 ALA A CA 1
ATOM 851 C C . ALA A 1 113 ? -17.574 -2.150 -1.413 1.00 96.12 113 ALA A C 1
ATOM 853 O O . ALA A 1 113 ? -17.040 -2.435 -0.339 1.00 96.12 113 ALA A O 1
ATOM 854 N N . GLY A 1 114 ? -18.671 -1.395 -1.448 1.00 95.38 114 GLY A N 1
ATOM 855 C CA . GLY A 1 114 ? -19.262 -0.770 -0.255 1.00 95.38 114 GLY A CA 1
ATOM 856 C C . GLY A 1 114 ? -18.675 0.599 0.107 1.00 95.38 114 GLY A C 1
ATOM 857 O O . GLY A 1 114 ? -19.223 1.269 0.978 1.00 95.38 114 GLY A O 1
ATOM 858 N N . LEU A 1 115 ? -17.617 1.051 -0.577 1.00 97.44 115 LEU A N 1
ATOM 859 C CA . LEU A 1 115 ? -17.239 2.463 -0.582 1.00 97.44 115 LEU A CA 1
ATOM 860 C C . LEU A 1 115 ? -18.028 3.257 -1.627 1.00 97.44 115 LEU A C 1
ATOM 862 O O . LEU A 1 115 ? -18.350 2.768 -2.709 1.00 97.44 115 LEU A O 1
ATOM 866 N N . SER A 1 116 ? -18.268 4.530 -1.324 1.00 96.69 116 SER A N 1
ATOM 867 C CA . SER A 1 116 ? -18.703 5.526 -2.307 1.00 96.69 116 SER A CA 1
ATOM 868 C C . SER A 1 116 ? -17.561 5.936 -3.248 1.00 96.69 116 SER A C 1
ATOM 870 O O . SER A 1 116 ? -16.382 5.844 -2.901 1.00 96.69 116 SER A O 1
ATOM 872 N N . ALA A 1 117 ? -17.897 6.489 -4.417 1.00 96.88 117 ALA A N 1
ATOM 873 C CA . ALA A 1 117 ? -16.900 7.025 -5.351 1.00 96.88 117 ALA A CA 1
ATOM 874 C C . ALA A 1 117 ? -16.018 8.119 -4.716 1.00 96.88 117 ALA A C 1
ATOM 876 O O . ALA A 1 117 ? -14.813 8.150 -4.951 1.00 96.88 117 ALA A O 1
ATOM 877 N N . ALA A 1 118 ? -16.595 8.976 -3.863 1.00 96.81 118 ALA A N 1
ATOM 878 C CA . ALA A 1 118 ? -15.848 10.003 -3.136 1.00 96.81 118 ALA A CA 1
ATOM 879 C C . ALA A 1 118 ? -14.840 9.391 -2.148 1.00 96.81 118 ALA A C 1
ATOM 881 O O . ALA A 1 118 ? -13.700 9.843 -2.070 1.00 96.81 118 ALA A O 1
ATOM 882 N N . GLN A 1 119 ? -15.227 8.327 -1.438 1.00 97.00 119 GLN A N 1
ATOM 883 C CA . GLN A 1 119 ? -14.323 7.589 -0.553 1.00 97.00 119 GLN A CA 1
ATOM 884 C C . GLN A 1 119 ? -13.197 6.902 -1.315 1.00 97.00 119 GLN A C 1
ATOM 886 O O . GLN A 1 119 ? -12.060 6.953 -0.864 1.00 97.00 119 GLN A O 1
ATOM 891 N N . ILE A 1 120 ? -13.486 6.296 -2.470 1.00 97.56 120 ILE A N 1
ATOM 892 C CA . ILE A 1 120 ? -12.455 5.689 -3.322 1.00 97.56 120 ILE A CA 1
ATOM 893 C C . ILE A 1 120 ? -11.490 6.763 -3.831 1.00 97.56 120 ILE A C 1
ATOM 895 O O . ILE A 1 120 ? -10.280 6.572 -3.759 1.00 97.56 120 ILE A O 1
ATOM 899 N N . ALA A 1 121 ? -11.998 7.911 -4.287 1.00 96.25 121 ALA A N 1
ATOM 900 C CA . ALA A 1 121 ? -11.159 9.026 -4.718 1.00 96.25 121 ALA A CA 1
ATOM 901 C C . ALA A 1 121 ? -10.232 9.500 -3.587 1.00 96.25 121 ALA A C 1
ATOM 903 O O . ALA A 1 121 ? -9.028 9.632 -3.800 1.00 96.25 121 ALA A O 1
ATOM 904 N N . LYS A 1 122 ? -10.765 9.664 -2.368 1.00 96.00 122 LYS A N 1
ATOM 905 C CA . LYS A 1 122 ? -9.969 10.017 -1.186 1.00 96.00 122 LYS A CA 1
ATOM 906 C C . LYS A 1 122 ? -8.986 8.933 -0.778 1.00 96.00 122 LYS A C 1
ATOM 908 O O . LYS A 1 122 ? -7.855 9.257 -0.438 1.00 96.00 122 LYS A O 1
ATOM 913 N N . TRP A 1 123 ? -9.371 7.662 -0.849 1.00 96.69 123 TRP A N 1
ATOM 914 C CA . TRP A 1 123 ? -8.458 6.552 -0.607 1.00 96.69 123 TRP A CA 1
ATOM 915 C C . TRP A 1 123 ? -7.273 6.615 -1.566 1.00 96.69 123 TRP A C 1
ATOM 917 O O . TRP A 1 123 ? -6.141 6.572 -1.104 1.00 96.69 123 TRP A O 1
ATOM 927 N N . ARG A 1 124 ? -7.518 6.808 -2.868 1.00 95.62 124 ARG A N 1
ATOM 928 C CA . ARG A 1 124 ? -6.488 6.883 -3.917 1.00 95.62 124 ARG A CA 1
ATOM 929 C C . ARG A 1 124 ? -5.585 8.112 -3.801 1.00 95.62 124 ARG A C 1
ATOM 931 O O . ARG A 1 124 ? -4.392 7.986 -4.050 1.00 95.62 124 ARG A O 1
ATOM 938 N N . GLU A 1 125 ? -6.128 9.261 -3.404 1.00 94.50 125 GLU A N 1
ATOM 939 C CA . GLU A 1 125 ? -5.407 10.538 -3.296 1.00 94.50 125 GLU A CA 1
ATOM 940 C C . GLU A 1 125 ? -4.156 10.424 -2.402 1.00 94.50 125 GLU A C 1
ATOM 942 O O . GLU A 1 125 ? -4.300 10.138 -1.212 1.00 94.50 125 GLU A O 1
ATOM 947 N N . PRO A 1 126 ? -2.938 10.665 -2.921 1.00 91.31 126 PRO A N 1
ATOM 948 C CA . PRO A 1 126 ? -1.740 10.788 -2.097 1.00 91.31 126 PRO A CA 1
ATOM 949 C C . PRO A 1 126 ? -1.929 11.867 -1.035 1.00 91.31 126 PRO A C 1
ATOM 951 O O . PRO A 1 126 ? -2.324 12.990 -1.337 1.00 91.31 126 PRO A O 1
ATOM 954 N N . THR A 1 127 ? -1.677 11.529 0.223 1.00 93.12 127 THR A N 1
ATOM 955 C CA . THR A 1 127 ? -1.787 12.471 1.341 1.00 93.12 127 THR A CA 1
ATOM 956 C C . THR A 1 127 ? -0.404 12.687 1.939 1.00 93.12 127 THR A C 1
ATOM 958 O O . THR A 1 127 ? 0.407 11.763 1.965 1.00 93.12 127 THR A O 1
ATOM 961 N N . ALA A 1 128 ? -0.136 13.897 2.419 1.00 95.06 128 ALA A N 1
ATOM 962 C CA . ALA A 1 128 ? 1.061 14.229 3.177 1.00 95.06 128 ALA A CA 1
ATOM 963 C C . ALA A 1 128 ? 0.683 15.157 4.334 1.00 95.06 128 ALA A C 1
ATOM 965 O O . ALA A 1 128 ? -0.163 16.040 4.185 1.00 95.06 128 ALA A O 1
ATOM 966 N N . THR A 1 129 ? 1.317 14.944 5.478 1.00 94.44 129 THR A N 1
ATOM 967 C CA . THR A 1 129 ? 1.087 15.660 6.727 1.00 94.44 129 THR A CA 1
ATOM 968 C C . THR A 1 129 ? 2.433 16.042 7.326 1.00 94.44 129 THR A C 1
ATOM 970 O O . THR A 1 129 ? 3.342 15.217 7.404 1.00 94.44 129 THR A O 1
ATOM 973 N N . THR A 1 130 ? 2.566 17.281 7.786 1.00 94.75 130 THR A N 1
ATOM 974 C CA . THR A 1 130 ? 3.756 17.731 8.517 1.00 94.75 130 THR A CA 1
ATOM 975 C C . THR A 1 130 ? 3.486 17.689 10.018 1.00 94.75 130 THR A C 1
ATOM 977 O O . THR A 1 130 ? 2.452 18.176 10.475 1.00 94.75 130 THR A O 1
ATOM 980 N N . TYR A 1 131 ? 4.421 17.134 10.790 1.00 92.88 131 TYR A N 1
ATOM 981 C CA . TYR A 1 131 ? 4.368 17.097 12.252 1.00 92.88 131 TYR A CA 1
ATOM 982 C C . TYR A 1 131 ? 5.729 17.498 12.827 1.00 92.88 131 TYR A C 1
ATOM 984 O O . TYR A 1 131 ? 6.683 16.716 12.835 1.00 92.88 131 TYR A O 1
ATOM 992 N N . GLY A 1 132 ? 5.842 18.753 13.269 1.00 92.56 132 GLY A N 1
ATOM 993 C CA . GLY A 1 132 ? 7.139 19.338 13.607 1.00 92.56 132 GLY A CA 1
ATOM 994 C C . GLY A 1 132 ? 8.084 19.291 12.393 1.00 92.56 132 GLY A C 1
ATOM 995 O O . GLY A 1 132 ? 7.707 19.800 11.338 1.00 92.56 132 GLY A O 1
ATOM 996 N N . PRO A 1 133 ? 9.288 18.695 12.504 1.00 93.12 133 PRO A N 1
ATOM 997 C CA . PRO A 1 133 ? 10.201 18.535 11.370 1.00 93.12 133 PRO A CA 1
ATOM 998 C C . PRO A 1 133 ? 9.854 17.346 10.460 1.00 93.12 133 PRO A C 1
ATOM 1000 O O . PRO A 1 133 ? 10.411 17.239 9.372 1.00 93.12 133 PRO A O 1
ATOM 1003 N N . LEU A 1 134 ? 8.974 16.437 10.891 1.00 94.12 134 LEU A N 1
ATOM 1004 C CA . LEU A 1 134 ? 8.677 15.206 10.163 1.00 94.12 134 LEU A CA 1
ATOM 1005 C C . LEU A 1 134 ? 7.685 15.468 9.034 1.00 94.12 134 LEU A C 1
ATOM 1007 O O . LEU A 1 134 ? 6.697 16.186 9.213 1.00 94.12 134 LEU A O 1
ATOM 1011 N N . THR A 1 135 ? 7.902 14.807 7.902 1.00 95.50 135 THR A N 1
ATOM 1012 C CA . THR A 1 135 ? 6.902 14.678 6.840 1.00 95.50 135 THR A CA 1
ATOM 1013 C C . THR A 1 135 ? 6.407 13.244 6.814 1.00 95.50 135 THR A C 1
ATOM 1015 O O . THR A 1 135 ? 7.166 12.323 6.531 1.00 95.50 135 THR A O 1
ATOM 1018 N N . VAL A 1 136 ? 5.130 13.047 7.112 1.00 95.56 136 VAL A N 1
ATOM 1019 C CA . VAL A 1 136 ? 4.459 11.753 7.013 1.00 95.56 136 VAL A CA 1
ATOM 1020 C C . VAL A 1 136 ? 3.636 11.747 5.741 1.00 95.56 136 VAL A C 1
ATOM 1022 O O . VAL A 1 136 ? 2.866 12.674 5.511 1.00 95.56 136 VAL A O 1
ATOM 1025 N N . HIS A 1 137 ? 3.801 10.746 4.892 1.00 94.69 137 HIS A N 1
ATOM 1026 C CA . HIS A 1 137 ? 3.149 10.744 3.591 1.00 94.69 137 HIS A CA 1
ATOM 1027 C C . HIS A 1 137 ? 2.815 9.340 3.108 1.00 94.69 137 HIS A C 1
ATOM 1029 O O . HIS A 1 137 ? 3.433 8.353 3.493 1.00 94.69 137 HIS A O 1
ATOM 1035 N N . GLU A 1 138 ? 1.809 9.254 2.249 1.00 93.56 138 GLU A N 1
ATOM 1036 C CA . GLU A 1 138 ? 1.632 8.100 1.374 1.00 93.56 138 GLU A CA 1
ATOM 1037 C C . GLU A 1 138 ? 2.575 8.230 0.169 1.00 93.56 138 GLU A C 1
ATOM 1039 O O . GLU A 1 138 ? 3.277 9.231 -0.004 1.00 93.56 138 GLU A O 1
ATOM 1044 N N . ASP A 1 139 ? 2.609 7.205 -0.669 1.00 83.38 139 ASP A N 1
ATOM 1045 C CA . ASP A 1 139 ? 3.393 7.240 -1.897 1.00 83.38 139 ASP A CA 1
ATOM 1046 C C . ASP A 1 139 ? 2.871 8.274 -2.923 1.00 83.38 139 ASP A C 1
ATOM 1048 O O . ASP A 1 139 ? 1.739 8.755 -2.833 1.00 83.38 139 ASP A O 1
ATOM 1052 N N . ALA A 1 140 ? 3.711 8.622 -3.898 1.00 79.44 140 ALA A N 1
ATOM 1053 C CA . ALA A 1 140 ? 3.461 9.615 -4.938 1.00 79.44 140 ALA A CA 1
ATOM 1054 C C . ALA A 1 140 ? 2.427 9.152 -5.996 1.00 79.44 140 ALA A C 1
ATOM 1056 O O . ALA A 1 140 ? 2.072 7.968 -6.060 1.00 79.44 140 ALA A O 1
ATOM 1057 N N . PRO A 1 141 ? 1.940 10.061 -6.872 1.00 79.81 141 PRO A N 1
ATOM 1058 C CA . PRO A 1 141 ? 1.118 9.679 -8.020 1.00 79.81 141 PRO A CA 1
ATOM 1059 C C . PRO A 1 141 ? 1.765 8.552 -8.836 1.00 79.81 141 PRO A C 1
ATOM 1061 O O . PRO A 1 141 ? 2.940 8.622 -9.183 1.00 79.81 141 PRO A O 1
ATOM 1064 N N . GLY A 1 142 ? 0.991 7.509 -9.140 1.00 86.12 142 GLY A N 1
ATOM 1065 C CA . GLY A 1 142 ? 1.481 6.305 -9.821 1.00 86.12 142 GLY A CA 1
ATOM 1066 C C . GLY A 1 142 ? 1.885 5.164 -8.883 1.00 86.12 142 GLY A C 1
ATOM 1067 O O . GLY A 1 142 ? 1.988 4.037 -9.352 1.00 86.12 142 GLY A O 1
ATOM 1068 N N . GLU A 1 143 ? 2.027 5.422 -7.578 1.00 92.31 143 GLU A N 1
ATOM 1069 C CA . GLU A 1 143 ? 2.215 4.415 -6.517 1.00 92.31 143 GLU A CA 1
ATOM 1070 C C . GLU A 1 143 ? 3.452 3.502 -6.686 1.00 92.31 143 GLU A C 1
ATOM 1072 O O . GLU A 1 143 ? 3.532 2.410 -6.119 1.00 92.31 143 GLU A O 1
ATOM 1077 N N . LEU A 1 144 ? 4.439 3.939 -7.474 1.00 91.88 144 LEU A N 1
ATOM 1078 C CA . LEU A 1 144 ? 5.652 3.170 -7.756 1.00 91.88 144 LEU A CA 1
ATOM 1079 C C . LEU A 1 144 ? 6.628 3.099 -6.569 1.00 91.88 144 LEU A C 1
ATOM 1081 O O . LEU A 1 144 ? 7.421 2.165 -6.491 1.00 91.88 144 LEU A O 1
ATOM 1085 N N . GLY A 1 145 ? 6.567 4.023 -5.614 1.00 86.94 145 GLY A N 1
ATOM 1086 C CA . GLY A 1 145 ? 7.337 3.948 -4.372 1.00 86.94 145 GLY A CA 1
ATOM 1087 C C . GLY A 1 145 ? 6.879 2.829 -3.430 1.00 86.94 145 GLY A C 1
ATOM 1088 O O . GLY A 1 145 ? 7.657 2.421 -2.567 1.00 86.94 145 GLY A O 1
ATOM 1089 N N . LEU A 1 146 ? 5.689 2.240 -3.625 1.00 89.38 146 LEU A N 1
ATOM 1090 C CA . LEU A 1 146 ? 5.259 1.039 -2.890 1.00 89.38 146 LEU A CA 1
ATOM 1091 C C . LEU A 1 146 ? 6.233 -0.136 -3.054 1.00 89.38 146 LEU A C 1
ATOM 1093 O O . LEU A 1 146 ? 6.379 -0.935 -2.130 1.00 89.38 146 LEU A O 1
ATOM 1097 N N . TRP A 1 147 ? 6.946 -0.213 -4.180 1.00 87.69 147 TRP A N 1
ATOM 1098 C CA . TRP A 1 147 ? 8.001 -1.206 -4.406 1.00 87.69 147 TRP A CA 1
ATOM 1099 C C . TRP A 1 147 ? 9.148 -1.094 -3.400 1.00 87.69 147 TRP A C 1
ATOM 1101 O O . TRP A 1 147 ? 9.799 -2.088 -3.097 1.00 87.69 147 TRP A O 1
ATOM 1111 N N . TRP A 1 148 ? 9.380 0.093 -2.842 1.00 81.31 148 TRP A N 1
ATOM 1112 C CA . TRP A 1 148 ? 10.443 0.349 -1.872 1.00 81.31 148 TRP A CA 1
ATOM 1113 C C . TRP A 1 148 ? 9.980 0.313 -0.423 1.00 81.31 148 TRP A C 1
ATOM 1115 O O . TRP A 1 148 ? 10.801 0.439 0.487 1.00 81.31 148 TRP A O 1
ATOM 1125 N N . ALA A 1 149 ? 8.687 0.104 -0.187 1.00 76.94 149 ALA A N 1
ATOM 1126 C CA . ALA A 1 149 ? 8.113 0.145 1.146 1.00 76.94 149 ALA A CA 1
ATOM 1127 C C . ALA A 1 149 ? 8.709 -0.903 2.098 1.00 76.94 149 ALA A C 1
ATOM 1129 O O . ALA A 1 149 ? 8.537 -0.759 3.299 1.00 76.94 149 ALA A O 1
ATOM 1130 N N . THR A 1 150 ? 9.402 -1.941 1.618 1.00 64.19 150 THR A N 1
ATOM 1131 C CA . THR A 1 150 ? 10.068 -2.969 2.443 1.00 64.19 150 THR A CA 1
ATOM 1132 C C . THR A 1 150 ? 11.486 -2.644 2.892 1.00 64.19 150 THR A C 1
ATOM 1134 O O . THR A 1 150 ? 11.992 -3.345 3.763 1.00 64.19 150 THR A O 1
ATOM 1137 N N . LYS A 1 151 ? 12.120 -1.576 2.390 1.00 56.16 151 LYS A N 1
ATOM 1138 C CA . LYS A 1 151 ? 13.509 -1.222 2.757 1.00 56.16 151 LYS A CA 1
ATOM 1139 C C . LYS A 1 151 ? 13.719 -0.855 4.237 1.00 56.16 151 LYS A C 1
ATOM 1141 O O . LYS A 1 151 ? 14.854 -0.797 4.684 1.00 56.16 151 LYS A O 1
ATOM 1146 N N . ILE A 1 152 ? 12.644 -0.646 4.992 1.00 49.88 152 ILE A N 1
ATOM 1147 C CA . ILE A 1 152 ? 12.654 -0.144 6.370 1.00 49.88 152 ILE A CA 1
ATOM 1148 C C . ILE A 1 152 ? 12.305 -1.326 7.291 1.00 49.88 152 ILE A C 1
ATOM 1150 O O . ILE A 1 152 ? 11.121 -1.568 7.554 1.00 49.88 152 ILE A O 1
ATOM 1154 N N . GLY A 1 153 ? 13.283 -2.160 7.689 1.00 38.53 153 GLY A N 1
ATOM 1155 C CA . GLY A 1 153 ? 12.902 -3.428 8.337 1.00 38.53 153 GLY A CA 1
ATOM 1156 C C . GLY A 1 153 ? 13.903 -4.560 8.642 1.00 38.53 153 GLY A C 1
ATOM 1157 O O . GLY A 1 153 ? 13.435 -5.584 9.125 1.00 38.53 153 GLY A O 1
ATOM 1158 N N . GLY A 1 154 ? 15.224 -4.441 8.457 1.00 37.78 154 GLY A N 1
ATOM 1159 C CA . GLY A 1 154 ? 16.168 -5.469 8.943 1.00 37.78 154 GLY A CA 1
ATOM 1160 C C . GLY A 1 154 ? 17.560 -5.346 8.333 1.00 37.78 154 GLY A C 1
ATOM 1161 O O . GLY A 1 154 ? 17.700 -4.651 7.332 1.00 37.78 154 GLY A O 1
ATOM 1162 N N . PRO A 1 155 ? 18.582 -6.089 8.809 1.00 35.59 155 PRO A N 1
ATOM 1163 C CA . PRO A 1 155 ? 19.684 -6.523 7.942 1.00 35.59 155 PRO A CA 1
ATOM 1164 C C . PRO A 1 155 ? 19.228 -7.559 6.887 1.00 35.59 155 PRO A C 1
ATOM 1166 O O . PRO A 1 155 ? 20.055 -8.132 6.186 1.00 35.59 155 PRO A O 1
ATOM 1169 N N . SER A 1 156 ? 17.923 -7.818 6.773 1.00 37.91 156 SER A N 1
ATOM 1170 C CA . SER A 1 156 ? 17.323 -8.819 5.908 1.00 37.91 156 SER A CA 1
ATOM 1171 C C . SER A 1 156 ? 16.591 -8.172 4.722 1.00 37.91 156 SER A C 1
ATOM 1173 O O . SER A 1 156 ? 15.598 -7.469 4.890 1.00 37.91 156 SER A O 1
ATOM 1175 N N . HIS A 1 157 ? 17.062 -8.486 3.516 1.00 41.59 157 HIS A N 1
ATOM 1176 C CA . HIS A 1 157 ? 16.225 -8.649 2.322 1.00 41.59 157 HIS A CA 1
ATOM 1177 C C . HIS A 1 157 ? 15.605 -7.384 1.717 1.00 41.59 157 HIS A C 1
ATOM 1179 O O . HIS A 1 157 ? 14.426 -7.366 1.359 1.00 41.59 157 HIS A O 1
ATOM 1185 N N . GLY A 1 158 ? 16.430 -6.374 1.431 1.00 40.91 158 GLY A N 1
ATOM 1186 C CA . GLY A 1 158 ? 16.199 -5.608 0.208 1.00 40.91 158 GLY A CA 1
ATOM 1187 C C . GLY A 1 158 ? 16.178 -6.606 -0.947 1.00 40.91 158 GLY A C 1
ATOM 1188 O O . GLY A 1 158 ? 17.228 -7.014 -1.412 1.00 40.91 158 GLY A O 1
ATOM 1189 N N . PHE A 1 159 ? 14.987 -7.072 -1.317 1.00 46.56 159 PHE A N 1
ATOM 1190 C CA . PHE A 1 159 ? 14.713 -7.981 -2.425 1.00 46.56 159 PHE A CA 1
ATOM 1191 C C . PHE A 1 159 ? 15.252 -9.423 -2.370 1.00 46.56 159 PHE A C 1
ATOM 1193 O O . PHE A 1 159 ? 14.809 -10.249 -3.165 1.00 46.56 159 PHE A O 1
ATOM 1200 N N . ASP A 1 160 ? 16.128 -9.757 -1.423 1.00 41.94 160 ASP A N 1
ATOM 1201 C CA . ASP A 1 160 ? 16.974 -10.945 -1.585 1.00 41.94 160 ASP A CA 1
ATOM 1202 C C . ASP A 1 160 ? 16.401 -12.303 -1.142 1.00 41.94 160 ASP A C 1
ATOM 1204 O O . ASP A 1 160 ? 16.956 -13.307 -1.575 1.00 41.94 160 ASP A O 1
ATOM 1208 N N . PHE A 1 161 ? 15.318 -12.420 -0.355 1.00 38.34 161 PHE A N 1
ATOM 1209 C CA . PHE A 1 161 ? 14.867 -13.772 0.060 1.00 38.34 161 PHE A CA 1
ATOM 1210 C C . PHE A 1 161 ? 13.363 -13.996 0.304 1.00 38.34 161 PHE A C 1
ATOM 1212 O O . PHE A 1 161 ? 12.930 -15.145 0.280 1.00 38.34 161 PHE A O 1
ATOM 1219 N N . GLU A 1 162 ? 12.539 -12.955 0.487 1.00 56.69 162 GLU A N 1
ATOM 1220 C CA . GLU A 1 162 ? 11.158 -13.112 1.000 1.00 56.69 162 GLU A CA 1
ATOM 1221 C C . GLU A 1 162 ? 10.165 -12.100 0.384 1.00 56.69 162 GLU A C 1
ATOM 1223 O O . GLU A 1 162 ? 9.292 -11.564 1.059 1.00 56.69 162 GLU A O 1
ATOM 1228 N N . GLY A 1 163 ? 10.261 -11.817 -0.923 1.00 59.69 163 GLY A N 1
ATOM 1229 C CA . GLY A 1 163 ? 9.392 -10.834 -1.609 1.00 59.69 163 GLY A CA 1
ATOM 1230 C C . GLY A 1 163 ? 7.880 -11.137 -1.571 1.00 59.69 163 GLY A C 1
ATOM 1231 O O . GLY A 1 163 ? 7.068 -10.306 -1.981 1.00 59.69 163 GLY A O 1
ATOM 1232 N N . GLN A 1 164 ? 7.496 -12.302 -1.045 1.00 74.44 164 GLN A N 1
ATOM 1233 C CA . GLN A 1 164 ? 6.115 -12.746 -0.872 1.00 74.44 164 GLN A CA 1
ATOM 1234 C C . GLN A 1 164 ? 5.284 -11.803 0.013 1.00 74.44 164 GLN A C 1
ATOM 1236 O O . GLN A 1 164 ? 4.119 -11.566 -0.295 1.00 74.44 164 GLN A O 1
ATOM 1241 N N . CYS A 1 165 ? 5.884 -11.197 1.044 1.00 77.06 165 CYS A N 1
ATOM 1242 C CA . CYS A 1 165 ? 5.187 -10.301 1.971 1.00 77.06 165 CYS A CA 1
ATOM 1243 C C . CYS A 1 165 ? 4.888 -8.920 1.358 1.00 77.06 165 CYS A C 1
ATOM 1245 O O . CYS A 1 165 ? 3.993 -8.204 1.810 1.00 77.06 165 CYS A O 1
ATOM 1247 N N . LEU A 1 166 ? 5.606 -8.542 0.290 1.00 83.19 166 LEU A N 1
ATOM 1248 C CA . LEU A 1 166 ? 5.385 -7.289 -0.434 1.00 83.19 166 LEU A CA 1
ATOM 1249 C C . LEU A 1 166 ? 4.305 -7.426 -1.519 1.00 83.19 166 LEU A C 1
ATOM 1251 O O . LEU A 1 166 ? 3.646 -6.443 -1.857 1.00 83.19 166 LEU A O 1
ATOM 1255 N N . LEU A 1 167 ? 4.076 -8.633 -2.038 1.00 88.19 167 LEU A N 1
ATOM 1256 C CA . LEU A 1 167 ? 3.086 -8.883 -3.087 1.00 88.19 167 LEU A CA 1
ATOM 1257 C C . LEU A 1 167 ? 1.658 -8.411 -2.714 1.00 88.19 167 LEU A C 1
ATOM 1259 O O . LEU A 1 167 ? 1.031 -7.758 -3.552 1.00 88.19 167 LEU A O 1
ATOM 1263 N N . PRO A 1 168 ? 1.145 -8.614 -1.479 1.00 88.81 168 PRO A N 1
ATOM 1264 C CA . PRO A 1 168 ? -0.131 -8.041 -1.051 1.00 88.81 168 PRO A CA 1
ATOM 1265 C C . PRO A 1 168 ? -0.152 -6.511 -1.148 1.00 88.81 168 PRO A C 1
ATOM 1267 O O . PRO A 1 168 ? -1.125 -5.952 -1.652 1.00 88.81 168 PRO A O 1
ATOM 1270 N N . LEU A 1 169 ? 0.927 -5.829 -0.744 1.00 91.44 169 LEU A N 1
ATOM 1271 C CA . LEU A 1 169 ? 1.011 -4.368 -0.827 1.00 91.44 169 LEU A CA 1
ATOM 1272 C C . LEU A 1 169 ? 0.952 -3.890 -2.277 1.00 91.44 169 LEU A C 1
ATOM 1274 O O . LEU A 1 169 ? 0.232 -2.940 -2.581 1.00 91.44 169 LEU A O 1
ATOM 1278 N N . LEU A 1 170 ? 1.665 -4.558 -3.181 1.00 93.19 170 LEU A N 1
ATOM 1279 C CA . LEU A 1 170 ? 1.706 -4.162 -4.587 1.00 93.19 170 LEU A CA 1
ATOM 1280 C C . LEU A 1 170 ? 0.389 -4.468 -5.313 1.00 93.19 170 LEU A C 1
ATOM 1282 O O . LEU A 1 170 ? -0.079 -3.674 -6.127 1.00 93.19 170 LEU A O 1
ATOM 1286 N N . CYS A 1 171 ? -0.266 -5.582 -4.991 1.00 94.31 171 CYS A N 1
ATOM 1287 C CA . CYS A 1 171 ? -1.440 -6.032 -5.733 1.00 94.31 171 CYS A CA 1
ATOM 1288 C C . CYS A 1 171 ? -2.782 -5.546 -5.162 1.00 94.31 171 CYS A C 1
ATOM 1290 O O . CYS A 1 171 ? -3.728 -5.374 -5.935 1.00 94.31 171 CYS A O 1
ATOM 1292 N N . ASN A 1 172 ? -2.910 -5.352 -3.845 1.00 95.44 172 ASN A N 1
ATOM 1293 C CA . ASN A 1 172 ? -4.207 -5.096 -3.210 1.00 95.44 172 ASN A CA 1
ATOM 1294 C C . ASN A 1 172 ? -4.613 -3.620 -3.275 1.00 95.44 172 ASN A C 1
ATOM 1296 O O . ASN A 1 172 ? -3.953 -2.756 -2.704 1.00 95.44 172 ASN A O 1
ATOM 1300 N N . ALA A 1 173 ? -5.788 -3.346 -3.847 1.00 96.62 173 ALA A N 1
ATOM 1301 C CA . ALA A 1 173 ? -6.423 -2.026 -3.856 1.00 96.62 173 ALA A CA 1
ATOM 1302 C C . ALA A 1 173 ? -6.639 -1.468 -2.447 1.00 96.62 173 ALA A C 1
ATOM 1304 O O . ALA A 1 173 ? -6.634 -0.259 -2.237 1.00 96.62 173 ALA A O 1
ATOM 1305 N N . ARG A 1 174 ? -6.870 -2.353 -1.472 1.00 95.88 174 ARG A N 1
ATOM 1306 C CA . ARG A 1 174 ? -7.140 -1.989 -0.077 1.00 95.88 174 ARG A CA 1
ATOM 1307 C C . ARG A 1 174 ? -5.888 -1.729 0.762 1.00 95.88 174 ARG A C 1
ATOM 1309 O O . ARG A 1 174 ? -6.024 -1.507 1.961 1.00 95.88 174 ARG A O 1
ATOM 1316 N N . HIS A 1 175 ? -4.688 -1.812 0.187 1.00 94.38 175 HIS A N 1
ATOM 1317 C CA . HIS A 1 175 ? -3.435 -1.740 0.939 1.00 94.38 175 HIS A CA 1
ATOM 1318 C C . HIS A 1 175 ? -2.584 -0.558 0.488 1.00 94.38 175 HIS A C 1
ATOM 1320 O O . HIS A 1 175 ? -2.376 -0.327 -0.700 1.00 94.38 175 HIS A O 1
ATOM 1326 N N . LYS A 1 176 ? -2.089 0.197 1.458 1.00 94.50 176 LYS A N 1
ATOM 1327 C CA . LYS A 1 176 ? -1.127 1.279 1.304 1.00 94.50 176 LYS A CA 1
ATOM 1328 C C . LYS A 1 176 ? -0.079 1.193 2.408 1.00 94.50 176 LYS A C 1
ATOM 1330 O O . LYS A 1 176 ? -0.150 0.364 3.319 1.00 94.50 176 LYS A O 1
ATOM 1335 N N . VAL A 1 177 ? 0.893 2.086 2.328 1.00 92.62 177 VAL A N 1
ATOM 1336 C CA . VAL A 1 177 ? 1.886 2.319 3.369 1.00 92.62 177 VAL A CA 1
ATOM 1337 C C . VAL A 1 177 ? 1.934 3.812 3.665 1.00 92.62 177 VAL A C 1
ATOM 1339 O O . VAL A 1 177 ? 1.825 4.637 2.757 1.00 92.62 177 VAL A O 1
ATOM 1342 N N . ILE A 1 178 ? 2.056 4.144 4.942 1.00 94.62 178 ILE A N 1
ATOM 1343 C CA . ILE A 1 178 ? 2.410 5.479 5.406 1.00 94.62 178 ILE A CA 1
ATOM 1344 C C . ILE A 1 178 ? 3.911 5.468 5.658 1.00 94.62 178 ILE A C 1
ATOM 1346 O O . ILE A 1 178 ? 4.406 4.592 6.361 1.00 94.62 178 ILE A O 1
ATOM 1350 N N . LEU A 1 179 ? 4.615 6.430 5.087 1.00 93.44 179 LEU A N 1
ATOM 1351 C CA . LEU A 1 179 ? 6.053 6.618 5.173 1.00 93.44 179 LEU A CA 1
ATOM 1352 C C . LEU A 1 179 ? 6.354 7.826 6.060 1.00 93.44 179 LEU A C 1
ATOM 1354 O O . LEU A 1 179 ? 5.629 8.821 6.039 1.00 93.44 179 LEU A O 1
ATOM 1358 N N . VAL A 1 180 ? 7.425 7.736 6.841 1.00 92.56 180 VAL A N 1
ATOM 1359 C CA . VAL A 1 180 ? 7.930 8.826 7.680 1.00 92.56 180 VAL A CA 1
ATOM 1360 C C . VAL A 1 180 ? 9.251 9.293 7.094 1.00 92.56 180 VAL A C 1
ATOM 1362 O O . VAL A 1 180 ? 10.203 8.523 7.049 1.00 92.56 180 VAL A O 1
ATOM 1365 N N . SER A 1 181 ? 9.308 10.547 6.666 1.00 91.69 181 SER A N 1
ATOM 1366 C CA . SER A 1 181 ? 10.514 11.219 6.191 1.00 91.69 181 SER A CA 1
ATOM 1367 C C . SER A 1 181 ? 10.989 12.210 7.254 1.00 91.69 181 SER A C 1
ATOM 1369 O O . SER A 1 181 ? 10.295 13.180 7.575 1.00 91.69 181 SER A O 1
ATOM 1371 N N . ASP A 1 182 ? 12.168 11.950 7.816 1.00 89.44 182 ASP A N 1
ATOM 1372 C CA . ASP A 1 182 ? 12.825 12.790 8.819 1.00 89.44 182 ASP A CA 1
ATOM 1373 C C . ASP A 1 182 ? 13.988 13.550 8.154 1.00 89.44 182 ASP A C 1
ATOM 1375 O O . ASP A 1 182 ? 14.844 12.911 7.540 1.00 89.44 182 ASP A O 1
ATOM 1379 N N . PRO A 1 183 ? 14.072 14.890 8.264 1.00 89.75 183 PRO A N 1
ATOM 1380 C CA . PRO A 1 183 ? 15.179 15.671 7.708 1.00 89.75 183 PRO A CA 1
ATOM 1381 C C . PRO A 1 183 ? 16.573 15.244 8.187 1.00 89.75 183 PRO A C 1
ATOM 1383 O O . PRO A 1 183 ? 17.558 15.519 7.502 1.00 89.75 183 PRO A O 1
ATOM 1386 N N . ALA A 1 184 ? 16.682 14.567 9.335 1.00 86.75 184 ALA A N 1
ATOM 1387 C CA . ALA A 1 184 ? 17.934 13.959 9.781 1.00 86.75 184 ALA A CA 1
ATOM 1388 C C . ALA A 1 184 ? 18.408 12.809 8.862 1.00 86.75 184 ALA A C 1
ATOM 1390 O O . ALA A 1 184 ? 19.586 12.450 8.888 1.00 86.75 184 ALA A O 1
ATOM 1391 N N . TYR A 1 185 ? 17.513 12.269 8.027 1.00 83.56 185 TYR A N 1
ATOM 1392 C CA . TYR A 1 185 ? 17.723 11.158 7.096 1.00 83.56 185 TYR A CA 1
ATOM 1393 C C . TYR A 1 185 ? 17.135 11.489 5.715 1.00 83.56 185 TYR A C 1
ATOM 1395 O O . TYR A 1 185 ? 16.152 10.892 5.285 1.00 83.56 185 TYR A O 1
ATOM 1403 N N . PRO A 1 186 ? 17.738 12.440 4.982 1.00 81.44 186 PRO A N 1
ATOM 1404 C CA . PRO A 1 186 ? 17.110 13.056 3.812 1.00 81.44 186 PRO A CA 1
ATOM 1405 C C . PRO A 1 186 ? 17.024 12.145 2.580 1.00 81.44 186 PRO A C 1
ATOM 1407 O O . PRO A 1 186 ? 16.392 12.515 1.597 1.00 81.44 186 PRO A O 1
ATOM 1410 N N . TYR A 1 187 ? 17.693 10.990 2.594 1.00 78.81 187 TYR A N 1
ATOM 1411 C CA . TYR A 1 187 ? 17.823 10.144 1.409 1.00 78.81 187 TYR A CA 1
ATOM 1412 C C . TYR A 1 187 ? 16.591 9.268 1.170 1.00 78.81 187 TYR A C 1
ATOM 1414 O O . TYR A 1 187 ? 16.189 9.091 0.024 1.00 78.81 187 TYR A O 1
ATOM 1422 N N . HIS A 1 188 ? 15.991 8.729 2.235 1.00 79.88 188 HIS A N 1
ATOM 1423 C CA . HIS A 1 188 ? 14.867 7.797 2.154 1.00 79.88 188 HIS A CA 1
ATOM 1424 C C . HIS A 1 188 ? 13.974 7.923 3.395 1.00 79.88 188 HIS A C 1
ATOM 1426 O O . HIS A 1 188 ? 14.467 8.329 4.451 1.00 79.88 188 HIS A O 1
ATOM 1432 N N . PRO A 1 189 ? 12.690 7.531 3.310 1.00 86.88 189 PRO A N 1
ATOM 1433 C CA . PRO A 1 189 ? 11.853 7.426 4.493 1.00 86.88 189 PRO A CA 1
ATOM 1434 C C . PRO A 1 189 ? 12.498 6.511 5.540 1.00 86.88 189 PRO A C 1
ATOM 1436 O O . PRO A 1 189 ? 13.051 5.463 5.220 1.00 86.88 189 PRO A O 1
ATOM 1439 N N . CYS A 1 190 ? 12.435 6.929 6.797 1.00 87.19 190 CYS A N 1
ATOM 1440 C CA . CYS A 1 190 ? 13.081 6.296 7.940 1.00 87.19 190 CYS A CA 1
ATOM 1441 C C . CYS A 1 190 ? 12.122 5.431 8.770 1.00 87.19 190 CYS A C 1
ATOM 1443 O O . CYS A 1 190 ? 12.551 4.675 9.641 1.00 87.19 190 CYS A O 1
ATOM 1445 N N . GLY A 1 191 ? 10.819 5.541 8.515 1.00 88.12 191 GLY A N 1
ATOM 1446 C CA . GLY A 1 191 ? 9.784 4.767 9.185 1.00 88.12 191 GLY A CA 1
ATOM 1447 C C . GLY A 1 191 ? 8.637 4.429 8.251 1.00 88.12 191 GLY A C 1
ATOM 1448 O O . GLY A 1 191 ? 8.428 5.098 7.236 1.00 88.12 191 GLY A O 1
ATOM 1449 N N . ARG A 1 192 ? 7.878 3.393 8.603 1.00 90.50 192 ARG A N 1
ATOM 1450 C CA . ARG A 1 192 ? 6.689 2.991 7.853 1.00 90.50 192 ARG A CA 1
ATOM 1451 C C . ARG A 1 192 ? 5.608 2.380 8.727 1.00 90.50 192 ARG A C 1
ATOM 1453 O O . ARG A 1 192 ? 5.911 1.750 9.731 1.00 90.50 192 ARG A O 1
ATOM 1460 N N . ALA A 1 193 ? 4.363 2.474 8.289 1.00 91.62 193 ALA A N 1
ATOM 1461 C CA . ALA A 1 193 ? 3.249 1.713 8.841 1.00 91.62 193 ALA A CA 1
ATOM 1462 C C . ALA A 1 193 ? 2.341 1.233 7.709 1.00 91.62 193 ALA A C 1
ATOM 1464 O O . ALA A 1 193 ? 2.000 2.004 6.807 1.00 91.62 193 ALA A O 1
ATOM 1465 N N . HIS A 1 194 ? 1.937 -0.037 7.740 1.00 92.88 194 HIS A N 1
ATOM 1466 C CA . HIS A 1 194 ? 0.945 -0.527 6.791 1.00 92.88 194 HIS A CA 1
ATOM 1467 C C . HIS A 1 194 ? -0.415 0.086 7.100 1.00 92.88 194 HIS A C 1
ATOM 1469 O O . HIS A 1 194 ? -0.847 0.168 8.251 1.00 92.88 194 HIS A O 1
ATOM 1475 N N . PHE A 1 195 ? -1.091 0.500 6.036 1.00 95.94 195 PHE A N 1
ATOM 1476 C CA . PHE A 1 195 ? -2.354 1.200 6.117 1.00 95.94 195 PHE A CA 1
ATOM 1477 C C . PHE A 1 195 ? -3.367 0.510 5.223 1.00 95.94 195 PHE A C 1
ATOM 1479 O O . PHE A 1 195 ? -3.185 0.411 4.009 1.00 95.94 195 PHE A O 1
ATOM 1486 N N . ARG A 1 196 ? -4.411 -0.039 5.833 1.00 96.38 196 ARG A N 1
ATOM 1487 C CA . ARG A 1 196 ? -5.346 -0.939 5.164 1.00 96.38 196 ARG A CA 1
ATOM 1488 C C . ARG A 1 196 ? -6.758 -0.407 5.247 1.00 96.38 196 ARG A C 1
ATOM 1490 O O . ARG A 1 196 ? -7.164 0.143 6.262 1.00 96.38 196 ARG A O 1
ATOM 1497 N N . LEU A 1 197 ? -7.529 -0.649 4.204 1.00 97.75 197 LEU A N 1
ATOM 1498 C CA . LEU A 1 197 ? -8.973 -0.518 4.222 1.00 97.75 197 LEU A CA 1
ATOM 1499 C C . LEU A 1 197 ? -9.583 -1.895 4.514 1.00 97.75 197 LEU A C 1
ATOM 1501 O O . LEU A 1 197 ? -9.344 -2.846 3.771 1.00 97.75 197 LEU A O 1
ATOM 1505 N N . LEU A 1 198 ? -10.347 -2.006 5.598 1.00 97.56 198 LEU A N 1
ATOM 1506 C CA . LEU A 1 198 ? -10.991 -3.241 6.060 1.00 97.56 198 LEU A CA 1
ATOM 1507 C C . LEU A 1 198 ? -12.482 -3.002 6.332 1.00 97.56 198 LEU A C 1
ATOM 1509 O O . LEU A 1 198 ? -12.959 -1.869 6.285 1.00 97.56 198 LEU A O 1
ATOM 1513 N N . TRP A 1 199 ? -13.229 -4.067 6.633 1.00 98.00 199 TRP A N 1
ATOM 1514 C CA . TRP A 1 199 ? -14.664 -3.989 6.921 1.00 98.00 199 TRP A CA 1
ATOM 1515 C C . TRP A 1 199 ? -14.992 -4.647 8.253 1.00 98.00 199 TRP A C 1
ATOM 1517 O O . TRP A 1 199 ? -14.446 -5.693 8.587 1.00 98.00 199 TRP A O 1
ATOM 1527 N N . VAL A 1 200 ? -15.909 -4.054 9.012 1.00 97.31 200 VAL A N 1
ATOM 1528 C CA . VAL A 1 200 ? -16.411 -4.642 10.256 1.00 97.31 200 VAL A CA 1
ATOM 1529 C C . VAL A 1 200 ? -17.466 -5.696 9.927 1.00 97.31 200 VAL A C 1
ATOM 1531 O O . VAL A 1 200 ? -18.499 -5.394 9.324 1.00 97.31 200 VAL A O 1
ATOM 1534 N N . HIS A 1 201 ? -17.215 -6.933 10.347 1.00 96.75 201 HIS A N 1
ATOM 1535 C CA . HIS A 1 201 ? -18.153 -8.040 10.188 1.00 96.75 201 HIS A CA 1
ATOM 1536 C C . HIS A 1 201 ? -19.407 -7.839 11.058 1.00 96.75 201 HIS A C 1
ATOM 1538 O O . HIS A 1 201 ? -19.337 -7.268 12.144 1.00 96.75 201 HIS A O 1
ATOM 1544 N N . GLY A 1 202 ? -20.555 -8.360 10.615 1.00 92.88 202 GLY A N 1
ATOM 1545 C CA . GLY A 1 202 ? -21.814 -8.303 11.374 1.00 92.88 202 GLY A CA 1
ATOM 1546 C C . GLY A 1 202 ? -22.567 -6.976 11.246 1.00 92.88 202 GLY A C 1
ATOM 1547 O O . GLY A 1 202 ? -23.528 -6.747 11.973 1.00 92.88 202 GLY A O 1
ATOM 1548 N N . THR A 1 203 ? -22.145 -6.113 10.320 1.00 91.25 203 THR A N 1
ATOM 1549 C CA . THR A 1 203 ? -22.905 -4.938 9.875 1.00 91.25 203 THR A CA 1
ATOM 1550 C C . THR A 1 203 ? -23.412 -5.182 8.454 1.00 91.25 203 THR A C 1
ATOM 1552 O O . THR A 1 203 ? -22.740 -5.865 7.682 1.00 91.25 203 THR A O 1
ATOM 1555 N N . GLU A 1 204 ? -24.595 -4.665 8.113 1.00 90.38 204 GLU A N 1
ATOM 1556 C CA . GLU A 1 204 ? -25.205 -4.853 6.791 1.00 90.38 204 GLU A CA 1
ATOM 1557 C C . GLU A 1 204 ? -25.609 -3.494 6.178 1.00 90.38 204 GLU A C 1
ATOM 1559 O O . GLU A 1 204 ? -26.532 -2.851 6.686 1.00 90.38 204 GLU A O 1
ATOM 1564 N N . PRO A 1 205 ? -24.912 -3.019 5.121 1.00 89.38 205 PRO A N 1
ATOM 1565 C CA . PRO A 1 205 ? -23.693 -3.605 4.547 1.00 89.38 205 PRO A CA 1
ATOM 1566 C C . PRO A 1 205 ? -22.496 -3.536 5.522 1.00 89.38 205 PRO A C 1
ATOM 1568 O O . PRO A 1 205 ? -22.508 -2.701 6.435 1.00 89.38 205 PRO A O 1
ATOM 1571 N N . PRO A 1 206 ? -21.442 -4.360 5.327 1.00 93.12 206 PRO A N 1
ATOM 1572 C CA . PRO A 1 206 ? -20.230 -4.280 6.132 1.00 93.12 206 PRO A CA 1
ATOM 1573 C C . PRO A 1 206 ? -19.668 -2.856 6.152 1.00 93.12 206 PRO A C 1
ATOM 1575 O O . PRO A 1 206 ? -19.512 -2.218 5.109 1.00 93.12 206 PRO A O 1
ATOM 1578 N N . ARG A 1 207 ? -19.366 -2.342 7.343 1.00 95.88 207 ARG A N 1
ATOM 1579 C CA . ARG A 1 207 ? -18.926 -0.959 7.540 1.00 95.88 207 ARG A CA 1
ATOM 1580 C C . ARG A 1 207 ? -17.423 -0.825 7.270 1.00 95.88 207 ARG A C 1
ATOM 1582 O O . ARG A 1 207 ? -16.653 -1.506 7.950 1.00 95.88 207 ARG A O 1
ATOM 1589 N N . PRO A 1 208 ? -16.987 0.058 6.354 1.00 97.44 208 PRO A N 1
ATOM 1590 C CA . PRO A 1 208 ? -15.572 0.259 6.061 1.00 97.44 208 PRO A CA 1
ATOM 1591 C C . PRO A 1 208 ? -14.851 0.985 7.203 1.00 97.44 208 PRO A C 1
ATOM 1593 O O . PRO A 1 208 ? -15.413 1.872 7.855 1.00 97.44 208 PRO A O 1
ATOM 1596 N N . ILE A 1 209 ? -13.590 0.624 7.417 1.00 97.62 209 ILE A N 1
ATOM 1597 C CA . ILE A 1 209 ? -12.677 1.233 8.386 1.00 97.62 209 ILE A CA 1
ATOM 1598 C C . ILE A 1 209 ? -11.267 1.297 7.797 1.00 97.62 209 ILE A C 1
ATOM 1600 O O . ILE A 1 209 ? -10.894 0.462 6.975 1.00 97.62 209 ILE A O 1
ATOM 1604 N N . LEU A 1 210 ? -10.468 2.253 8.253 1.00 98.12 210 LEU A N 1
ATOM 1605 C CA . LEU A 1 210 ? -9.026 2.228 8.057 1.00 98.12 210 LEU A CA 1
ATOM 1606 C C . LEU A 1 210 ? -8.380 1.505 9.237 1.00 98.12 210 LEU A C 1
ATOM 1608 O O . LEU A 1 210 ? -8.744 1.744 10.383 1.00 98.12 210 LEU A O 1
ATOM 1612 N N . TRP A 1 211 ? -7.439 0.619 8.958 1.00 97.69 211 TRP A N 1
ATOM 1613 C CA . TRP A 1 211 ? -6.634 -0.105 9.930 1.00 97.69 211 TRP A CA 1
ATOM 1614 C C . TRP A 1 211 ? -5.179 0.307 9.759 1.00 97.69 211 TRP A C 1
ATOM 1616 O O . TRP A 1 211 ? -4.626 0.203 8.662 1.00 97.69 211 TRP A O 1
ATOM 1626 N N . LEU A 1 212 ? -4.582 0.795 10.838 1.00 97.25 212 LEU A N 1
ATOM 1627 C CA . LEU A 1 212 ? -3.177 1.164 10.894 1.00 97.25 212 LEU A CA 1
ATOM 1628 C C . LEU A 1 212 ? -2.434 0.133 11.744 1.00 97.25 212 LEU A C 1
ATOM 1630 O O . LEU A 1 212 ? -2.763 -0.062 12.915 1.00 97.25 212 LEU A O 1
ATOM 1634 N N . GLU A 1 213 ? -1.442 -0.509 11.138 1.00 92.81 213 GLU A N 1
ATOM 1635 C CA . GLU A 1 213 ? -0.511 -1.390 11.845 1.00 92.81 213 GLU A CA 1
ATOM 1636 C C . GLU A 1 213 ? 0.569 -0.584 12.579 1.00 92.81 213 GLU A C 1
ATOM 1638 O O . GLU A 1 213 ? 0.727 0.623 12.369 1.00 92.81 213 GLU A O 1
ATOM 1643 N N . THR A 1 214 ? 1.333 -1.261 13.436 1.00 88.19 214 THR A N 1
ATOM 1644 C CA . THR A 1 214 ? 2.439 -0.647 14.174 1.00 88.19 214 THR A CA 1
ATOM 1645 C C . THR A 1 214 ? 3.482 -0.016 13.243 1.00 88.19 214 THR A C 1
ATOM 1647 O O . THR A 1 214 ? 3.741 -0.467 12.122 1.00 88.19 214 THR A O 1
ATOM 1650 N N . ILE A 1 215 ? 4.087 1.068 13.733 1.00 88.31 215 ILE A N 1
ATOM 1651 C CA . ILE A 1 215 ? 5.132 1.808 13.030 1.00 88.31 215 ILE A CA 1
ATOM 1652 C C . ILE A 1 215 ? 6.450 1.057 13.173 1.00 88.31 215 ILE A C 1
ATOM 1654 O O . ILE A 1 215 ? 6.963 0.874 14.275 1.00 88.31 215 ILE A O 1
ATOM 1658 N N . ASN A 1 216 ? 7.018 0.679 12.037 1.00 84.94 216 ASN A N 1
ATOM 1659 C CA . ASN A 1 216 ? 8.328 0.066 11.937 1.00 84.94 216 ASN A CA 1
ATOM 1660 C C . ASN A 1 216 ? 9.381 1.134 11.639 1.00 84.94 216 ASN A C 1
ATOM 1662 O O . ASN A 1 216 ? 9.178 2.006 10.790 1.00 84.94 216 ASN A O 1
ATOM 1666 N N . VAL A 1 217 ? 10.505 1.051 12.347 1.00 82.31 217 VAL A N 1
ATOM 1667 C CA . VAL A 1 217 ? 11.660 1.944 12.203 1.00 82.31 217 VAL A CA 1
ATOM 1668 C C . VAL A 1 217 ? 12.705 1.277 11.318 1.00 82.31 217 VAL A C 1
ATOM 1670 O O . VAL A 1 217 ? 12.879 0.059 11.372 1.00 82.31 217 VAL A O 1
ATOM 1673 N N . ASP A 1 218 ? 13.419 2.066 10.518 1.00 73.31 218 ASP A N 1
ATOM 1674 C CA . ASP A 1 218 ? 14.559 1.561 9.761 1.00 73.31 218 ASP A CA 1
ATOM 1675 C C . ASP A 1 218 ? 15.638 1.017 10.713 1.00 73.31 218 ASP A C 1
ATOM 1677 O O . ASP A 1 218 ? 15.986 1.625 11.729 1.00 73.31 218 ASP A O 1
ATOM 1681 N N . PHE A 1 219 ? 16.202 -0.142 10.391 1.00 63.66 219 PHE A N 1
ATOM 1682 C CA . PHE A 1 219 ? 17.168 -0.815 11.256 1.00 63.66 219 PHE A CA 1
ATOM 1683 C C . PHE A 1 219 ? 18.483 -0.059 11.367 1.00 63.66 219 PHE A C 1
ATOM 1685 O O . PHE A 1 219 ? 19.120 -0.118 12.420 1.00 63.66 219 PHE A O 1
ATOM 1692 N N . ALA A 1 220 ? 18.857 0.712 10.340 1.00 65.06 220 ALA A N 1
ATOM 1693 C CA . ALA A 1 220 ? 20.002 1.612 10.421 1.00 65.06 220 ALA A CA 1
ATOM 1694 C C . ALA A 1 220 ? 19.856 2.632 11.571 1.00 65.06 220 ALA A C 1
ATOM 1696 O O . ALA A 1 220 ? 20.852 3.204 12.026 1.00 65.06 220 ALA A O 1
ATOM 1697 N N . LEU A 1 221 ? 18.627 2.834 12.063 1.00 68.62 221 LEU A N 1
ATOM 1698 C CA . LEU A 1 221 ? 18.246 3.851 13.039 1.00 68.62 221 LEU A CA 1
ATOM 1699 C C . LEU A 1 221 ? 17.836 3.279 14.403 1.00 68.62 221 LEU A C 1
ATOM 1701 O O . LEU A 1 221 ? 17.849 4.019 15.389 1.00 68.62 221 LEU A O 1
ATOM 1705 N N . GLY A 1 222 ? 17.542 1.974 14.487 1.00 60.09 222 GLY A N 1
ATOM 1706 C CA . GLY A 1 222 ? 16.805 1.312 15.579 1.00 60.09 222 GLY A CA 1
ATOM 1707 C C . GLY A 1 222 ? 17.340 1.461 17.014 1.00 60.09 222 GLY A C 1
ATOM 1708 O O . GLY A 1 222 ? 16.643 1.113 17.965 1.00 60.09 222 GLY A O 1
ATOM 1709 N N . HIS A 1 223 ? 18.542 2.008 17.214 1.00 61.22 223 HIS A N 1
ATOM 1710 C CA . HIS A 1 223 ? 19.105 2.279 18.547 1.00 61.22 223 HIS A CA 1
ATOM 1711 C C . HIS A 1 223 ? 19.576 3.722 18.765 1.00 61.22 223 HIS A C 1
ATOM 1713 O O . HIS A 1 223 ? 20.067 4.044 19.845 1.00 61.22 223 HIS A O 1
ATOM 1719 N N . ARG A 1 224 ? 19.489 4.589 17.751 1.00 62.03 224 ARG A N 1
ATOM 1720 C CA . ARG A 1 224 ? 20.133 5.914 17.772 1.00 62.03 224 ARG A CA 1
ATOM 1721 C C . ARG A 1 224 ? 19.160 7.088 17.752 1.00 62.03 224 ARG A C 1
ATOM 1723 O O . ARG A 1 224 ? 19.620 8.220 17.860 1.00 62.03 224 ARG A O 1
ATOM 1730 N N . GLN A 1 225 ? 17.855 6.841 17.636 1.00 67.00 225 GLN A N 1
ATOM 1731 C CA . GLN A 1 225 ? 16.885 7.898 17.367 1.00 67.00 225 GLN A CA 1
ATOM 1732 C C . GLN A 1 225 ? 15.781 7.996 18.418 1.00 67.00 225 GLN A C 1
ATOM 1734 O O . GLN A 1 225 ? 15.242 6.995 18.889 1.00 67.00 225 GLN A O 1
ATOM 1739 N N . ASP A 1 226 ? 15.422 9.237 18.742 1.00 77.38 226 ASP A N 1
ATOM 1740 C CA . ASP A 1 226 ? 14.184 9.544 19.443 1.00 77.38 226 ASP A CA 1
ATOM 1741 C C . ASP A 1 226 ? 13.009 9.466 18.456 1.00 77.38 226 ASP A C 1
ATOM 1743 O O . ASP A 1 226 ? 12.726 10.406 17.715 1.00 77.38 226 ASP A O 1
ATOM 1747 N N . THR A 1 227 ? 12.337 8.318 18.423 1.00 82.56 227 THR A N 1
ATOM 1748 C CA . THR A 1 227 ? 11.16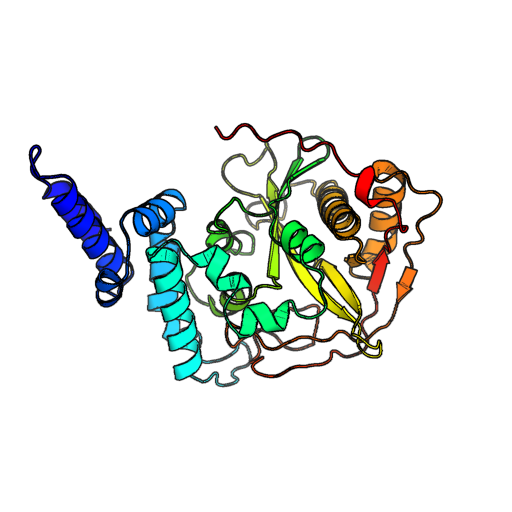7 8.077 17.565 1.00 82.56 227 THR A CA 1
ATOM 1749 C C . THR A 1 227 ? 9.849 8.452 18.244 1.00 82.56 227 THR A C 1
ATOM 1751 O O . THR A 1 227 ? 8.777 8.195 17.695 1.00 82.56 227 THR A O 1
ATOM 1754 N N . ARG A 1 228 ? 9.877 9.102 19.421 1.00 86.88 228 ARG A N 1
ATOM 1755 C CA . ARG A 1 228 ? 8.658 9.447 20.181 1.00 86.88 228 ARG A CA 1
ATOM 1756 C C . ARG A 1 228 ? 7.676 10.300 19.383 1.00 86.88 228 ARG A C 1
ATOM 1758 O O . ARG A 1 228 ? 6.473 10.178 19.586 1.00 86.88 228 ARG A O 1
ATOM 1765 N N . ALA A 1 229 ? 8.177 11.145 18.482 1.00 91.62 229 ALA A N 1
ATOM 1766 C CA . ALA A 1 229 ? 7.353 12.003 17.633 1.00 91.62 229 ALA A CA 1
ATOM 1767 C C . ALA A 1 229 ? 6.725 11.270 16.431 1.00 91.62 229 ALA A C 1
ATOM 1769 O O . ALA A 1 229 ? 5.812 11.804 15.809 1.00 91.62 229 ALA A O 1
ATOM 1770 N N . TRP A 1 230 ? 7.173 10.056 16.093 1.00 93.00 230 TRP A N 1
ATOM 1771 C CA . TRP A 1 230 ? 6.698 9.349 14.899 1.00 93.00 230 TRP A CA 1
ATOM 1772 C C . TRP A 1 230 ? 5.286 8.812 15.089 1.00 93.00 230 TRP A C 1
ATOM 1774 O O . TRP A 1 230 ? 4.441 8.985 14.215 1.00 93.00 230 TRP A O 1
ATOM 1784 N N . THR A 1 231 ? 5.009 8.221 16.252 1.00 94.81 231 THR A N 1
ATOM 1785 C CA . THR A 1 231 ? 3.673 7.728 16.602 1.00 94.81 231 THR A CA 1
ATOM 1786 C C . THR A 1 231 ? 2.591 8.794 16.467 1.00 94.81 231 THR A C 1
ATOM 1788 O O . THR A 1 231 ? 1.664 8.579 15.684 1.00 94.81 231 THR A O 1
ATOM 1791 N N . PRO A 1 232 ? 2.679 9.959 17.136 1.00 95.69 232 PRO A N 1
ATOM 1792 C CA . PRO A 1 232 ? 1.665 10.991 16.970 1.00 95.69 232 PRO A CA 1
ATOM 1793 C C . PRO A 1 232 ? 1.595 11.537 15.534 1.00 95.69 232 PRO A C 1
ATOM 1795 O O . PRO A 1 232 ? 0.494 11.804 15.056 1.00 95.69 232 PRO A O 1
ATOM 1798 N N . ALA A 1 233 ? 2.718 11.630 14.812 1.00 96.31 233 ALA A N 1
ATOM 1799 C CA . ALA A 1 233 ? 2.734 12.084 13.421 1.00 96.31 233 ALA A CA 1
ATOM 1800 C C . ALA A 1 233 ? 1.981 11.130 12.471 1.00 96.31 233 ALA A C 1
ATOM 1802 O O . ALA A 1 233 ? 1.150 11.566 11.671 1.00 96.31 233 ALA A O 1
ATOM 1803 N N . VAL A 1 234 ? 2.229 9.820 12.578 1.00 97.06 234 VAL A N 1
ATOM 1804 C CA . VAL A 1 234 ? 1.545 8.793 11.773 1.00 97.06 234 VAL A CA 1
ATOM 1805 C C . VAL A 1 234 ? 0.071 8.685 12.153 1.00 97.06 234 VAL A C 1
ATOM 1807 O O . VAL A 1 234 ? -0.781 8.590 11.268 1.00 97.06 234 VAL A O 1
ATOM 1810 N N . LEU A 1 235 ? -0.257 8.760 13.447 1.00 97.00 235 LEU A N 1
ATOM 1811 C CA . LEU A 1 235 ? -1.648 8.787 13.904 1.00 97.00 235 LEU A CA 1
ATOM 1812 C C . LEU A 1 235 ? -2.391 10.013 13.369 1.00 97.00 235 LEU A C 1
ATOM 1814 O O . LEU A 1 235 ? -3.535 9.876 12.940 1.00 97.00 235 LEU A O 1
ATOM 1818 N N . LEU A 1 236 ? -1.750 11.187 13.335 1.00 96.31 236 LEU A N 1
ATOM 1819 C CA . LEU A 1 236 ? -2.351 12.402 12.782 1.00 96.31 236 LEU A CA 1
ATOM 1820 C C . LEU A 1 236 ? -2.662 12.229 11.297 1.00 96.31 236 LEU A C 1
ATOM 1822 O O . LEU A 1 236 ? -3.770 12.547 10.860 1.00 96.31 236 LEU A O 1
ATOM 1826 N N . HIS A 1 237 ? -1.713 11.689 10.534 1.00 97.38 237 HIS A N 1
ATOM 1827 C CA . HIS A 1 237 ? -1.903 11.390 9.116 1.00 97.38 237 HIS A CA 1
ATOM 1828 C C . HIS A 1 237 ? -3.074 10.427 8.895 1.00 97.38 237 HIS A C 1
ATOM 1830 O O . HIS A 1 237 ? -4.007 10.727 8.146 1.00 97.38 237 HIS A O 1
ATOM 1836 N N . ALA A 1 238 ? -3.063 9.284 9.585 1.00 97.50 238 ALA A N 1
ATOM 1837 C CA . ALA A 1 238 ? -4.090 8.259 9.443 1.00 97.50 238 ALA A CA 1
ATOM 1838 C C . ALA A 1 238 ? -5.478 8.769 9.871 1.00 97.50 238 ALA A C 1
ATOM 1840 O O . ALA A 1 238 ? -6.474 8.495 9.196 1.00 97.50 238 ALA A O 1
ATOM 1841 N N . ALA A 1 239 ? -5.558 9.549 10.955 1.00 95.75 239 ALA A N 1
ATOM 1842 C CA . ALA A 1 239 ? -6.810 10.120 11.448 1.00 95.75 239 ALA A CA 1
ATOM 1843 C C . ALA A 1 239 ? -7.351 11.196 10.498 1.00 95.75 239 ALA A C 1
ATOM 1845 O O . ALA A 1 239 ? -8.553 11.228 10.231 1.00 95.75 239 ALA A O 1
ATOM 1846 N N . SER A 1 240 ? -6.470 12.020 9.922 1.00 94.94 240 SER A N 1
ATOM 1847 C CA . SER A 1 240 ? -6.835 13.012 8.904 1.00 94.94 240 SER A CA 1
ATOM 1848 C C . SER A 1 240 ? -7.395 12.340 7.651 1.00 94.94 240 SER A C 1
ATOM 1850 O O . SER A 1 240 ? -8.436 12.756 7.139 1.00 94.94 240 SER A O 1
ATOM 1852 N N . LYS A 1 241 ? -6.768 11.247 7.194 1.00 96.31 241 LYS A N 1
ATOM 1853 C CA . LYS A 1 241 ? -7.274 10.439 6.077 1.00 96.31 241 LYS A CA 1
ATOM 1854 C C . LYS A 1 241 ? -8.646 9.840 6.383 1.00 96.31 241 LYS A C 1
ATOM 1856 O O . LYS A 1 241 ? -9.562 9.946 5.568 1.00 96.31 241 LYS A O 1
ATOM 1861 N N . ALA A 1 242 ? -8.800 9.242 7.564 1.00 95.81 242 ALA A N 1
ATOM 1862 C CA . ALA A 1 242 ? -10.059 8.660 8.019 1.00 95.81 242 ALA A CA 1
ATOM 1863 C C . ALA A 1 242 ? -11.183 9.708 8.054 1.00 95.81 242 ALA A C 1
ATOM 1865 O O . ALA A 1 242 ? -12.270 9.469 7.525 1.00 95.81 242 ALA A O 1
ATOM 1866 N N . ALA A 1 243 ? -10.896 10.903 8.581 1.00 93.88 243 ALA A N 1
ATOM 1867 C CA . ALA A 1 243 ? -11.821 12.031 8.597 1.00 93.88 243 ALA A CA 1
ATOM 1868 C C . ALA A 1 243 ? -12.196 12.508 7.185 1.00 93.88 243 ALA A C 1
ATOM 1870 O O . ALA A 1 243 ? -13.381 12.693 6.905 1.00 93.88 243 ALA A O 1
ATOM 1871 N N . ALA A 1 244 ? -11.224 12.638 6.276 1.00 93.94 244 ALA A N 1
ATOM 1872 C CA . ALA A 1 244 ? -11.468 13.027 4.885 1.00 93.94 244 ALA A CA 1
ATOM 1873 C C . ALA A 1 244 ? -12.320 11.999 4.117 1.00 93.94 244 ALA A C 1
ATOM 1875 O O . ALA A 1 244 ? -13.124 12.368 3.263 1.00 93.94 244 ALA A O 1
ATOM 1876 N N . MET A 1 245 ? -12.168 10.710 4.432 1.00 95.44 245 MET A N 1
ATOM 1877 C CA . MET A 1 245 ? -12.988 9.626 3.881 1.00 95.44 245 MET A CA 1
ATOM 1878 C C . MET A 1 245 ? -14.340 9.458 4.598 1.00 95.44 245 MET A C 1
ATOM 1880 O O . MET A 1 245 ? -15.219 8.757 4.094 1.00 95.44 245 MET A O 1
ATOM 1884 N N . GLY A 1 246 ? -14.525 10.050 5.780 1.00 94.06 246 GLY A N 1
ATOM 1885 C CA . GLY A 1 246 ? -15.703 9.813 6.617 1.00 94.06 246 GLY A CA 1
ATOM 1886 C C . GLY A 1 246 ? -15.834 8.355 7.074 1.00 94.06 246 GLY A C 1
ATOM 1887 O O . GLY A 1 246 ? -16.943 7.832 7.154 1.00 94.06 246 GLY A O 1
ATOM 1888 N N . VAL A 1 247 ? -14.711 7.677 7.330 1.00 95.56 247 VAL A N 1
ATOM 1889 C CA . VAL A 1 247 ? -14.662 6.298 7.850 1.00 95.56 247 VAL A CA 1
ATOM 1890 C C . VAL A 1 247 ? -13.902 6.267 9.173 1.00 95.56 247 VAL A C 1
ATOM 1892 O O . VAL A 1 247 ? -13.143 7.181 9.477 1.00 95.56 247 VAL A O 1
ATOM 1895 N N . GLY A 1 248 ? -14.096 5.228 9.985 1.00 95.81 248 GLY A N 1
ATOM 1896 C CA . GLY A 1 248 ? -13.373 5.123 11.254 1.00 95.81 248 GLY A CA 1
ATOM 1897 C C . GLY A 1 248 ? -11.906 4.725 11.071 1.00 95.81 248 GLY A C 1
ATOM 1898 O O . GLY A 1 248 ? -11.605 3.949 10.166 1.00 95.81 248 GLY A O 1
ATOM 1899 N N . LEU A 1 249 ? -11.018 5.208 11.943 1.00 97.50 249 LEU A N 1
ATOM 1900 C CA . LEU A 1 249 ? -9.641 4.724 12.070 1.00 97.50 249 LEU A CA 1
ATOM 1901 C C . LEU A 1 249 ? -9.550 3.737 13.231 1.00 97.50 249 LEU A C 1
ATOM 1903 O O . LEU A 1 249 ? -9.927 4.054 14.355 1.00 97.50 249 LEU A O 1
ATOM 1907 N N . SER A 1 250 ? -8.984 2.574 12.958 1.00 97.62 250 SER A N 1
ATOM 1908 C CA . SER A 1 250 ? -8.700 1.527 13.917 1.00 97.62 250 SER A CA 1
ATOM 1909 C C . SER A 1 250 ? -7.201 1.355 14.098 1.00 97.62 250 SER A C 1
ATOM 1911 O O . SER A 1 250 ? -6.462 1.264 13.118 1.00 97.62 250 SER A O 1
ATOM 1913 N N . VAL A 1 251 ? -6.785 1.245 15.354 1.00 97.19 251 VAL A N 1
ATOM 1914 C CA . VAL A 1 251 ? -5.399 1.012 15.777 1.00 97.19 251 VAL A CA 1
ATOM 1915 C C . VAL A 1 251 ? -5.374 -0.034 16.889 1.00 97.19 251 VAL A C 1
ATOM 1917 O O . VAL A 1 251 ? -6.403 -0.320 17.505 1.00 97.19 251 VAL A O 1
ATOM 1920 N N . GLU A 1 252 ? -4.208 -0.588 17.199 1.00 95.25 252 GLU A N 1
ATOM 1921 C CA . GLU A 1 252 ? -4.049 -1.452 18.371 1.00 95.25 252 GLU A CA 1
ATOM 1922 C C . GLU A 1 252 ? -4.450 -0.741 19.677 1.00 95.25 252 GLU A C 1
ATOM 1924 O O . GLU A 1 252 ? -4.220 0.457 19.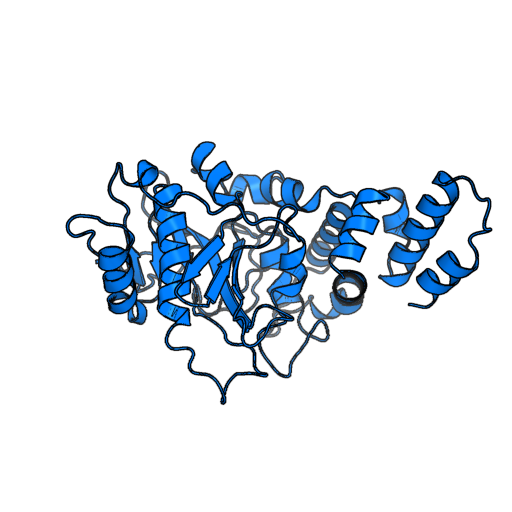854 1.00 95.25 252 GLU A O 1
ATOM 1929 N N . SER A 1 253 ? -5.030 -1.479 20.633 1.00 95.50 253 SER A N 1
ATOM 1930 C CA . SER A 1 253 ? -5.563 -0.903 21.881 1.00 95.50 253 SER A CA 1
ATOM 1931 C C . SER A 1 253 ? -4.549 -0.082 22.684 1.00 95.50 253 SER A C 1
ATOM 1933 O O . SER A 1 253 ? -4.954 0.847 23.385 1.00 95.50 253 SER A O 1
ATOM 1935 N N . HIS A 1 254 ? -3.254 -0.399 22.592 1.00 94.75 254 HIS A N 1
ATOM 1936 C CA . HIS A 1 254 ? -2.202 0.310 23.321 1.00 94.75 254 HIS A CA 1
ATOM 1937 C C . HIS A 1 254 ? -1.962 1.741 22.801 1.00 94.75 254 HIS A C 1
ATOM 1939 O O . HIS A 1 254 ? -1.448 2.562 23.552 1.00 94.75 254 HIS A O 1
ATOM 1945 N N . LEU A 1 255 ? -2.390 2.058 21.571 1.00 95.38 255 LEU A N 1
ATOM 1946 C CA . LEU A 1 255 ? -2.279 3.387 20.951 1.00 95.38 255 LEU A CA 1
ATOM 1947 C C . LEU A 1 255 ? -3.482 4.299 21.246 1.00 95.38 255 LEU A C 1
ATOM 1949 O O . LEU A 1 255 ? -3.554 5.418 20.740 1.00 95.38 255 LEU A O 1
ATOM 1953 N N . ALA A 1 256 ? -4.456 3.840 22.041 1.00 95.00 256 ALA A N 1
ATOM 1954 C CA . ALA A 1 256 ? -5.705 4.569 22.278 1.00 95.00 256 ALA A CA 1
ATOM 1955 C C . ALA A 1 256 ? -5.492 5.966 22.874 1.00 95.00 256 ALA A C 1
ATOM 1957 O O . ALA A 1 256 ? -6.171 6.918 22.490 1.00 95.00 256 ALA A O 1
ATOM 1958 N N . ARG A 1 257 ? -4.558 6.084 23.825 1.00 94.75 257 ARG A N 1
ATOM 1959 C CA . ARG A 1 257 ? -4.280 7.341 24.525 1.00 94.75 257 ARG A CA 1
ATOM 1960 C C . ARG A 1 257 ? -3.636 8.351 23.581 1.00 94.75 257 ARG A C 1
ATOM 1962 O O . ARG A 1 257 ? -4.071 9.497 23.528 1.00 94.75 257 ARG A O 1
ATOM 1969 N N . GLU A 1 258 ? -2.630 7.918 22.834 1.00 95.19 258 GLU A N 1
ATOM 1970 C CA . GLU A 1 258 ? -1.905 8.722 21.856 1.00 95.19 258 GLU A CA 1
ATOM 1971 C C . GLU A 1 258 ? -2.838 9.162 20.722 1.00 95.19 258 GLU A C 1
ATOM 1973 O O . GLU A 1 258 ? -2.851 10.339 20.367 1.00 95.19 258 GLU A O 1
ATOM 1978 N N . LEU A 1 259 ? -3.689 8.261 20.218 1.00 95.12 259 LEU A N 1
ATOM 1979 C CA . LEU A 1 259 ? 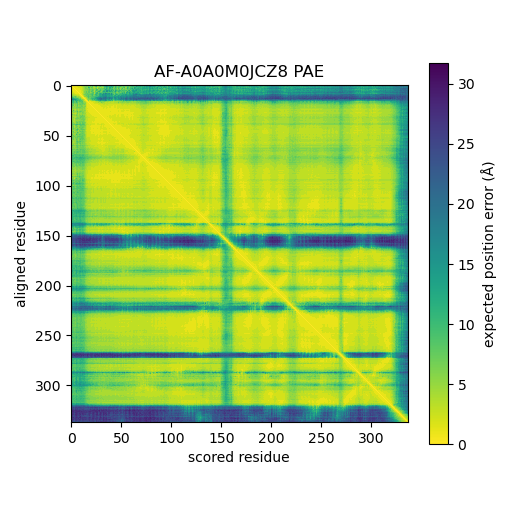-4.702 8.600 19.217 1.00 95.12 259 LEU A CA 1
ATOM 1980 C C . LEU A 1 259 ? -5.693 9.642 19.753 1.00 95.12 259 LEU A C 1
ATOM 1982 O O . LEU A 1 259 ? -5.996 10.611 19.060 1.00 95.12 259 LEU A O 1
ATOM 1986 N N . GLY A 1 260 ? -6.167 9.477 20.992 1.00 93.69 260 GLY A N 1
ATOM 1987 C CA . GLY A 1 260 ? -7.067 10.437 21.634 1.00 93.69 260 GLY A CA 1
ATOM 1988 C C . GLY A 1 26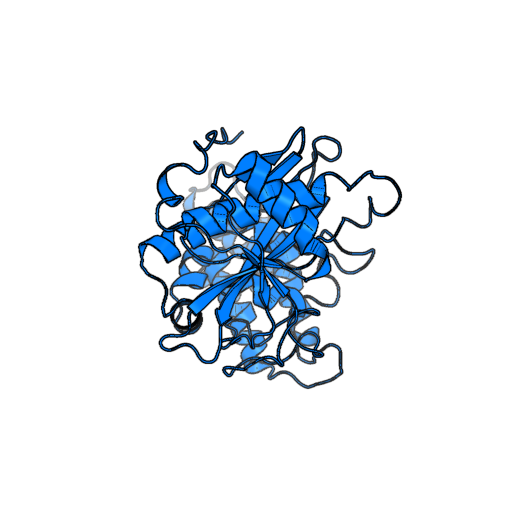0 ? -6.446 11.829 21.768 1.00 93.69 260 GLY A C 1
ATOM 1989 O O . GLY A 1 260 ? -7.103 12.822 21.458 1.00 93.69 260 GLY A O 1
ATOM 1990 N N . ALA A 1 261 ? -5.171 11.899 22.162 1.00 93.25 261 ALA A N 1
ATOM 1991 C CA . ALA A 1 261 ? -4.433 13.157 22.261 1.00 93.25 261 ALA A CA 1
ATOM 1992 C C . ALA A 1 261 ? -4.305 13.848 20.894 1.00 93.25 261 ALA A C 1
ATOM 1994 O O . ALA A 1 261 ? -4.690 15.007 20.758 1.00 93.25 261 ALA A O 1
ATOM 1995 N N . VAL A 1 262 ? -3.861 13.116 19.866 1.00 93.75 262 VAL A N 1
ATOM 1996 C CA . VAL A 1 262 ? -3.683 13.641 18.502 1.00 93.75 262 VAL A CA 1
ATOM 1997 C C . VAL A 1 262 ? -4.991 14.174 17.920 1.00 93.75 262 VAL A C 1
ATOM 1999 O O . VAL A 1 262 ? -5.030 15.279 17.377 1.00 93.75 262 VAL A O 1
ATOM 2002 N N . VAL A 1 263 ? -6.074 13.402 18.037 1.00 92.69 263 VAL A N 1
ATOM 2003 C CA . VAL A 1 263 ? -7.388 13.800 17.519 1.00 92.69 263 VAL A CA 1
ATOM 2004 C C . VAL A 1 263 ? -7.900 15.047 18.245 1.00 92.69 263 VAL A C 1
ATOM 2006 O O . VAL A 1 263 ? -8.383 15.973 17.591 1.00 92.69 263 VAL A O 1
ATOM 2009 N N . SER A 1 264 ? -7.771 15.096 19.576 1.00 90.56 264 SER A N 1
ATOM 2010 C CA . SER A 1 264 ? -8.217 16.244 20.372 1.00 90.56 264 SER A CA 1
ATOM 2011 C C . SER A 1 264 ? -7.420 17.514 20.071 1.00 90.56 264 SER A C 1
ATOM 2013 O O . SER A 1 264 ? -7.998 18.598 20.077 1.00 90.56 264 SER A O 1
ATOM 2015 N N . GLU A 1 265 ? -6.111 17.400 19.842 1.00 91.62 265 GLU A N 1
ATOM 2016 C CA . GLU A 1 265 ? -5.225 18.547 19.627 1.00 91.62 265 GLU A CA 1
ATOM 2017 C C . GLU A 1 265 ? -5.349 19.123 18.210 1.00 91.62 265 GLU A C 1
ATOM 2019 O O . GLU A 1 265 ? -5.390 20.341 18.039 1.00 91.62 265 GLU A O 1
ATOM 2024 N N . HIS A 1 266 ? -5.434 18.265 17.190 1.00 90.44 266 HIS A N 1
ATOM 2025 C CA . HIS A 1 266 ? -5.247 18.695 15.801 1.00 90.44 266 HIS A CA 1
ATOM 2026 C C . HIS A 1 266 ? -6.504 18.648 14.933 1.00 90.44 266 HIS A C 1
ATOM 2028 O O . HIS A 1 266 ? -6.564 19.357 13.929 1.00 90.44 266 HIS A O 1
ATOM 2034 N N . LEU A 1 267 ? -7.507 17.835 15.281 1.00 87.75 267 LEU A N 1
ATOM 2035 C CA . LEU A 1 267 ? -8.708 17.659 14.451 1.00 87.75 267 LEU A CA 1
ATOM 2036 C C . LEU A 1 267 ? -9.948 18.391 14.991 1.00 87.75 267 LEU A C 1
ATOM 2038 O O . LEU A 1 267 ? -11.005 18.338 14.365 1.00 87.75 267 LEU A O 1
ATOM 2042 N N . GLY A 1 268 ? -9.820 19.129 16.101 1.00 72.50 268 GLY A N 1
ATOM 2043 C CA . GLY A 1 268 ? -10.753 20.197 16.492 1.00 72.50 268 GLY A CA 1
ATOM 2044 C C . GLY A 1 268 ? -12.192 19.774 16.823 1.00 72.50 268 GLY A C 1
ATOM 2045 O O . GLY A 1 268 ? -13.097 20.606 16.766 1.00 72.50 268 GLY A O 1
ATOM 2046 N N . GLY A 1 269 ? -12.434 18.506 17.161 1.00 57.09 269 GLY A N 1
ATOM 2047 C CA . GLY A 1 269 ? -13.766 17.999 17.496 1.00 57.09 269 GLY A CA 1
ATOM 2048 C C . GLY A 1 269 ? -14.086 18.096 18.988 1.00 57.09 269 GLY A C 1
ATOM 2049 O O . GLY A 1 269 ? -13.291 17.679 19.827 1.00 57.09 269 GLY A O 1
ATOM 2050 N N . ALA A 1 270 ? -15.283 18.583 19.328 1.00 53.69 270 ALA A N 1
ATOM 2051 C CA . ALA A 1 270 ? -15.885 18.333 20.635 1.00 53.69 270 ALA A CA 1
ATOM 2052 C C . ALA A 1 270 ? -15.886 16.817 20.890 1.00 53.69 270 ALA A C 1
ATOM 2054 O O . ALA A 1 270 ? -16.541 16.098 20.144 1.00 53.69 270 ALA A O 1
ATOM 2055 N N . ILE A 1 271 ? -15.101 16.367 21.876 1.00 54.09 271 ILE A N 1
ATOM 2056 C CA . ILE A 1 271 ? -14.983 14.985 22.378 1.00 54.09 271 ILE A CA 1
ATOM 2057 C C . ILE A 1 271 ? -15.350 13.934 21.314 1.00 54.09 271 ILE A C 1
ATOM 2059 O O . ILE A 1 271 ? -16.387 13.279 21.384 1.00 54.09 271 ILE A O 1
ATOM 2063 N N . THR A 1 272 ? -14.514 13.773 20.291 1.00 60.47 272 THR A N 1
ATOM 2064 C CA . THR A 1 272 ? -14.568 12.551 19.481 1.00 60.47 272 THR A CA 1
ATOM 2065 C C . THR A 1 272 ? -13.991 11.419 20.317 1.00 60.47 272 THR A C 1
ATOM 2067 O O . THR A 1 272 ? -12.784 11.369 20.551 1.00 60.47 272 THR A O 1
ATOM 2070 N N . GLU A 1 273 ? -14.863 10.545 20.816 1.00 77.06 273 GLU A N 1
ATOM 2071 C CA . GLU A 1 273 ? -14.464 9.436 21.677 1.00 77.06 273 GLU A CA 1
ATOM 2072 C C . GLU A 1 273 ? -13.662 8.404 20.879 1.00 77.06 273 GLU A C 1
ATOM 2074 O O . GLU A 1 273 ? -14.173 7.739 19.974 1.00 77.06 273 GLU A O 1
ATOM 2079 N N . VAL A 1 274 ? -12.385 8.255 21.235 1.00 91.31 274 VAL A N 1
ATOM 2080 C CA . VAL A 1 274 ? -11.641 7.036 20.921 1.00 91.31 274 VAL A CA 1
ATOM 2081 C C . VAL A 1 274 ? -12.201 5.939 21.816 1.00 91.31 274 VAL A C 1
ATOM 2083 O O . VAL A 1 274 ? -12.073 5.993 23.038 1.00 91.31 274 VAL A O 1
ATOM 2086 N N . THR A 1 275 ? -12.844 4.949 21.207 1.00 95.38 275 THR A N 1
ATOM 2087 C CA . THR A 1 275 ? -13.528 3.866 21.923 1.00 95.38 275 THR A CA 1
ATOM 2088 C C . THR A 1 275 ? -12.753 2.563 21.803 1.00 95.38 275 THR A C 1
ATOM 2090 O O . THR A 1 275 ? -12.116 2.293 20.786 1.00 95.38 275 THR A O 1
ATOM 2093 N N . GLN A 1 276 ? -12.792 1.739 22.849 1.00 97.12 276 GLN A N 1
ATOM 2094 C CA . GLN A 1 276 ? -12.295 0.367 22.770 1.00 97.12 276 GLN A CA 1
ATOM 2095 C C . GLN A 1 276 ? -13.381 -0.513 22.156 1.00 97.12 276 GLN A C 1
ATOM 2097 O O . GLN A 1 276 ? -14.525 -0.496 22.610 1.00 97.12 276 GLN A O 1
ATOM 2102 N N . VAL A 1 277 ? -13.020 -1.293 21.144 1.00 97.00 277 VAL A N 1
ATOM 2103 C CA . VAL A 1 277 ? -13.929 -2.221 20.463 1.00 97.00 277 VAL A CA 1
ATOM 2104 C C . VAL A 1 277 ? -13.288 -3.605 20.354 1.00 97.00 277 VAL A C 1
ATOM 2106 O O . VAL A 1 277 ? -12.071 -3.756 20.467 1.00 97.00 277 VAL A O 1
ATOM 2109 N N . SER A 1 278 ? -14.123 -4.626 20.168 1.00 97.19 278 SER A N 1
ATOM 2110 C CA . SER A 1 278 ? -13.712 -6.031 20.062 1.00 97.19 278 SER A CA 1
ATOM 2111 C C . SER A 1 278 ? -14.480 -6.711 18.929 1.00 97.19 278 SER A C 1
ATOM 2113 O O . SER A 1 278 ? -15.202 -7.685 19.143 1.00 97.19 278 SER A O 1
ATOM 2115 N N . ASP A 1 279 ? -14.350 -6.154 17.728 1.00 95.69 279 ASP A N 1
ATOM 2116 C CA . ASP A 1 279 ? -15.072 -6.619 16.543 1.00 95.69 279 ASP A CA 1
ATOM 2117 C C . ASP A 1 279 ? -14.235 -7.596 15.718 1.00 95.69 279 ASP A C 1
ATOM 2119 O O . ASP A 1 279 ? -13.005 -7.607 15.783 1.00 95.69 279 ASP A O 1
ATOM 2123 N N . ARG A 1 280 ? -14.916 -8.377 14.880 1.00 97.38 280 ARG A N 1
ATOM 2124 C CA . ARG A 1 280 ? -14.281 -9.157 13.816 1.00 97.38 280 ARG A CA 1
ATOM 2125 C C . ARG A 1 280 ? -14.155 -8.309 12.557 1.00 97.38 280 ARG A C 1
ATOM 2127 O O . ARG A 1 280 ? -15.058 -7.526 12.246 1.00 97.38 280 ARG A O 1
ATOM 2134 N N . LEU A 1 281 ? -13.066 -8.487 11.822 1.00 97.62 281 LEU A N 1
ATOM 2135 C CA . LEU A 1 281 ? -12.817 -7.796 10.563 1.00 97.62 281 LEU A CA 1
ATOM 2136 C C . LEU A 1 281 ? -12.943 -8.768 9.393 1.00 97.62 281 LEU A C 1
ATOM 2138 O O . LEU A 1 281 ? -12.593 -9.939 9.504 1.00 97.62 281 LEU A O 1
ATOM 2142 N N . VAL A 1 282 ? -13.460 -8.272 8.276 1.00 96.94 282 VAL A N 1
ATOM 2143 C CA . VAL A 1 282 ? -13.531 -8.999 7.012 1.00 96.94 282 VAL A CA 1
ATOM 2144 C C . VAL A 1 282 ? -12.276 -8.694 6.209 1.00 96.94 282 VAL A C 1
ATOM 2146 O O . VAL A 1 282 ? -11.981 -7.536 5.894 1.00 96.94 282 VAL A O 1
ATOM 2149 N N . LEU A 1 283 ? -11.567 -9.754 5.850 1.00 95.12 283 LEU A N 1
ATOM 2150 C CA . LEU A 1 283 ? -10.438 -9.748 4.944 1.00 95.12 283 LEU A CA 1
ATOM 2151 C C . LEU A 1 283 ? -10.941 -10.293 3.601 1.00 95.12 283 LEU A C 1
ATOM 2153 O O . LEU A 1 283 ? -11.155 -11.490 3.438 1.00 95.12 283 LEU A O 1
ATOM 2157 N N . ARG A 1 284 ? -11.150 -9.412 2.623 1.00 95.31 284 ARG A N 1
ATOM 2158 C CA . ARG A 1 284 ? -11.565 -9.816 1.264 1.00 95.31 284 ARG A CA 1
ATOM 2159 C C . ARG A 1 284 ? -10.429 -10.543 0.525 1.00 95.31 284 ARG A C 1
ATOM 2161 O O . ARG A 1 284 ? -9.278 -10.300 0.883 1.00 95.31 284 ARG A O 1
ATOM 2168 N N . PRO A 1 285 ? -10.696 -11.322 -0.532 1.00 94.25 285 PRO A N 1
ATOM 2169 C CA . PRO A 1 285 ? -9.649 -11.972 -1.320 1.00 94.25 285 PRO A CA 1
ATOM 2170 C C . PRO A 1 285 ? -8.507 -11.030 -1.716 1.00 94.25 285 PRO A C 1
ATOM 2172 O O . PRO A 1 285 ? -8.747 -9.868 -2.056 1.00 94.25 285 PRO A O 1
ATOM 2175 N N . SER A 1 286 ? -7.275 -11.528 -1.677 1.00 91.50 286 SER A N 1
ATOM 2176 C CA . SER A 1 286 ? -6.072 -10.837 -2.133 1.00 91.50 286 SER A CA 1
ATOM 2177 C C . SER A 1 286 ? -5.905 -10.966 -3.647 1.00 91.50 286 SER A C 1
ATOM 2179 O O . SER A 1 286 ? -6.078 -12.038 -4.224 1.00 91.50 286 SER A O 1
ATOM 2181 N N . ASN A 1 287 ? -5.516 -9.871 -4.298 1.00 85.12 287 ASN A N 1
ATOM 2182 C CA . ASN A 1 287 ? -5.129 -9.849 -5.709 1.00 85.12 287 ASN A CA 1
ATOM 2183 C C . ASN A 1 287 ? -3.698 -10.393 -5.909 1.00 85.12 287 ASN A C 1
ATOM 2185 O O . ASN A 1 287 ? -3.309 -10.741 -7.019 1.00 85.12 287 ASN A O 1
ATOM 2189 N N . GLY A 1 288 ? -2.915 -10.475 -4.826 1.00 74.81 288 GLY A N 1
ATOM 2190 C CA . GLY A 1 288 ? -1.539 -10.971 -4.805 1.00 74.81 288 GLY A CA 1
ATOM 2191 C C . GLY A 1 288 ? -1.404 -12.418 -4.333 1.00 74.81 288 GLY A C 1
ATOM 2192 O O . GLY A 1 288 ? -0.311 -12.808 -3.947 1.00 74.81 288 GLY A O 1
ATOM 2193 N N . VAL A 1 289 ? -2.487 -13.211 -4.319 1.00 82.75 289 VAL A N 1
ATOM 2194 C CA . VAL A 1 289 ? -2.554 -14.604 -3.804 1.00 82.75 289 VAL A CA 1
ATOM 2195 C C . VAL A 1 289 ? -2.406 -14.718 -2.286 1.00 82.75 289 VAL A C 1
ATOM 2197 O O . VAL A 1 289 ? -3.104 -15.517 -1.665 1.00 82.75 289 VAL A O 1
ATOM 2200 N N . LEU A 1 290 ? -1.520 -13.921 -1.700 1.00 87.31 290 LEU A N 1
ATOM 2201 C CA . LEU A 1 290 ? -1.163 -13.938 -0.293 1.00 87.31 290 LEU A CA 1
ATOM 2202 C C . LEU A 1 290 ? -1.731 -12.737 0.452 1.00 87.31 290 LEU A C 1
ATOM 2204 O O . LEU A 1 290 ? -2.039 -11.704 -0.144 1.00 87.31 290 LEU A O 1
ATOM 2208 N N . GLU A 1 291 ? -1.810 -12.860 1.764 1.00 87.00 291 GLU A N 1
ATOM 2209 C CA . GLU A 1 291 ? -1.932 -11.754 2.700 1.00 87.00 291 GLU A CA 1
ATOM 2210 C C . GLU A 1 291 ? -0.816 -11.862 3.732 1.00 87.00 291 GLU A C 1
ATOM 2212 O O . GLU A 1 291 ? -0.366 -12.957 4.061 1.00 87.00 291 GLU A O 1
ATOM 2217 N N . ALA A 1 292 ? -0.345 -10.716 4.204 1.00 84.62 292 ALA A N 1
ATOM 2218 C CA . ALA A 1 292 ? 0.781 -10.630 5.122 1.00 84.62 292 ALA A CA 1
ATOM 2219 C C . ALA A 1 292 ? 0.435 -9.621 6.207 1.00 84.62 292 ALA A C 1
ATOM 2221 O O . ALA A 1 292 ? 0.358 -8.430 5.914 1.00 84.62 292 ALA A O 1
ATOM 2222 N N . SER A 1 293 ? 0.158 -10.070 7.430 1.00 85.31 293 SER A N 1
ATOM 2223 C CA . SER A 1 293 ? -0.069 -9.190 8.579 1.00 85.31 293 SER A CA 1
ATOM 2224 C C . SER A 1 293 ? 0.032 -9.974 9.880 1.00 85.31 293 SER A C 1
ATOM 2226 O O . SER A 1 293 ? -0.803 -10.840 10.131 1.00 85.31 293 SER A O 1
ATOM 2228 N N . ASP A 1 294 ? 0.963 -9.576 10.742 1.00 83.19 294 ASP A N 1
ATOM 2229 C CA . ASP A 1 294 ? 1.127 -10.151 12.085 1.00 83.19 294 ASP A CA 1
ATOM 2230 C C . ASP A 1 294 ? 0.046 -9.689 13.079 1.00 83.19 294 ASP A C 1
ATOM 2232 O O . ASP A 1 294 ? 0.019 -10.114 14.232 1.00 83.19 294 ASP A O 1
ATOM 2236 N N . TYR A 1 295 ? -0.831 -8.770 12.658 1.00 86.81 295 TYR A N 1
ATOM 2237 C CA . TYR A 1 295 ? -1.778 -8.083 13.543 1.00 86.81 295 TYR A CA 1
ATOM 2238 C C . TYR A 1 295 ? -3.238 -8.474 13.303 1.00 86.81 295 TYR A C 1
ATOM 2240 O O . TYR A 1 295 ? -4.102 -8.178 14.130 1.00 86.81 295 TYR A O 1
ATOM 2248 N N . LEU A 1 296 ? -3.545 -9.082 12.153 1.00 89.38 296 LEU A N 1
ATOM 2249 C CA . LEU A 1 296 ? -4.920 -9.416 11.766 1.00 89.38 296 LEU A CA 1
ATOM 2250 C C . LEU A 1 296 ? -5.281 -10.872 12.068 1.00 89.38 296 LEU A C 1
ATOM 2252 O O . LEU A 1 296 ? -6.451 -11.168 12.325 1.00 89.38 296 LEU A O 1
ATOM 2256 N N . THR A 1 297 ? -4.296 -11.767 12.032 1.00 88.19 297 THR A N 1
ATOM 2257 C CA . THR A 1 297 ? -4.445 -13.201 12.302 1.00 88.19 297 THR A CA 1
ATOM 2258 C C . THR A 1 297 ? -3.167 -13.736 12.951 1.00 88.19 297 THR A C 1
ATOM 2260 O O . THR A 1 297 ? -2.160 -13.037 12.972 1.00 88.19 297 THR A O 1
ATOM 2263 N N . ASP A 1 298 ? -3.195 -14.979 13.435 1.00 85.31 298 ASP A N 1
ATOM 2264 C CA . ASP A 1 298 ? -1.991 -15.679 13.909 1.00 85.31 298 ASP A CA 1
ATOM 2265 C C . ASP A 1 298 ? -1.157 -16.277 12.746 1.00 85.31 298 ASP A C 1
ATOM 2267 O O . ASP A 1 298 ? -0.166 -16.972 12.975 1.00 85.31 298 ASP A O 1
ATOM 2271 N N . GLU A 1 299 ? -1.573 -16.060 11.492 1.00 83.00 299 GLU A N 1
ATOM 2272 C CA . GLU A 1 299 ? -0.891 -16.537 10.288 1.00 83.00 299 GLU A CA 1
ATOM 2273 C C . GLU A 1 299 ? 0.090 -15.485 9.740 1.00 83.00 299 GLU A C 1
ATOM 2275 O O . GLU A 1 299 ? -0.162 -14.284 9.800 1.00 83.00 299 GLU A O 1
ATOM 2280 N N . HIS A 1 300 ? 1.190 -15.949 9.139 1.00 75.88 300 HIS A N 1
ATOM 2281 C CA . HIS A 1 300 ? 2.188 -15.116 8.460 1.00 75.88 300 HIS A CA 1
ATOM 2282 C C . HIS A 1 300 ? 2.277 -15.519 6.980 1.00 75.88 300 HIS A C 1
ATOM 2284 O O . HIS A 1 300 ? 2.452 -16.703 6.679 1.00 75.88 300 HIS A O 1
ATOM 2290 N N . ASP A 1 301 ? 2.189 -14.544 6.067 1.00 77.62 301 ASP A N 1
ATOM 2291 C CA . ASP A 1 301 ? 2.238 -14.724 4.604 1.00 77.62 301 ASP A CA 1
ATOM 2292 C C . ASP A 1 301 ? 1.360 -15.879 4.084 1.00 77.62 301 ASP A C 1
ATOM 2294 O O . ASP A 1 301 ? 1.857 -16.816 3.457 1.00 77.62 301 ASP A O 1
ATOM 2298 N N . TRP A 1 302 ? 0.056 -15.866 4.365 1.00 88.31 302 TRP A N 1
ATOM 2299 C CA . TRP A 1 302 ? -0.842 -16.981 4.045 1.00 88.31 302 TRP A CA 1
ATOM 2300 C C . TRP A 1 302 ? -1.615 -16.777 2.745 1.00 88.31 302 TRP A C 1
ATOM 2302 O O . TRP A 1 302 ? -1.826 -15.657 2.287 1.00 88.31 302 TRP A O 1
ATOM 2312 N N . VAL A 1 303 ? -2.075 -17.876 2.141 1.00 90.06 303 VAL A N 1
ATOM 2313 C CA . VAL A 1 303 ? -2.905 -17.826 0.930 1.00 90.06 303 VAL A CA 1
ATOM 2314 C C . VAL A 1 303 ? -4.287 -17.286 1.274 1.00 90.06 303 VAL A C 1
ATOM 2316 O O . VAL A 1 303 ? -5.040 -17.904 2.025 1.00 90.06 303 VAL A O 1
ATOM 2319 N N . GLN A 1 304 ? -4.647 -16.165 0.655 1.00 91.50 304 GLN A N 1
ATOM 2320 C CA . GLN A 1 304 ? -5.921 -15.496 0.866 1.00 91.50 304 GLN A CA 1
ATOM 2321 C C . GLN A 1 304 ? -6.670 -15.297 -0.458 1.00 91.50 304 GLN A C 1
ATOM 2323 O O . GLN A 1 304 ? -6.861 -14.178 -0.930 1.00 91.50 304 GLN A O 1
ATOM 2328 N N . VAL A 1 305 ? -7.106 -16.396 -1.074 1.00 91.12 305 VAL A N 1
ATOM 2329 C CA . VAL A 1 305 ? -7.897 -16.369 -2.322 1.00 91.12 305 VAL A CA 1
ATOM 2330 C C . VAL A 1 305 ? -9.404 -16.230 -2.089 1.00 91.12 305 VAL A C 1
ATOM 2332 O O . VAL A 1 305 ? -10.131 -15.872 -3.011 1.00 91.12 305 VAL A O 1
ATOM 2335 N N . ASP A 1 306 ? -9.850 -16.454 -0.855 1.00 93.56 306 ASP A N 1
ATOM 2336 C CA . ASP A 1 306 ? -11.243 -16.351 -0.428 1.00 93.56 306 ASP A CA 1
ATOM 2337 C C . ASP A 1 306 ? -11.410 -15.267 0.645 1.00 93.56 306 ASP A C 1
ATOM 2339 O O . ASP A 1 306 ? -10.443 -14.804 1.261 1.00 93.56 306 ASP A O 1
ATOM 2343 N N . GLU A 1 307 ? -12.656 -14.844 0.867 1.00 95.38 307 GLU A N 1
ATOM 2344 C CA . GLU A 1 307 ? -12.983 -13.969 1.989 1.00 95.38 307 GLU A CA 1
ATOM 2345 C C . GLU A 1 307 ? -12.775 -14.709 3.317 1.00 95.38 307 GLU A C 1
ATOM 2347 O O . GLU A 1 307 ? -13.190 -15.854 3.487 1.00 95.38 307 GLU A O 1
ATOM 2352 N N . GLN A 1 308 ? -12.142 -14.033 4.270 1.00 95.31 308 GLN A N 1
ATOM 2353 C CA . GLN A 1 308 ? -11.888 -14.538 5.612 1.00 95.31 308 GLN A CA 1
ATOM 2354 C C . GLN A 1 308 ? -12.383 -13.536 6.649 1.00 95.31 308 GLN A C 1
ATOM 2356 O O . GLN A 1 308 ? -12.451 -12.331 6.404 1.00 95.31 308 GLN A O 1
ATOM 2361 N N . VAL A 1 309 ? -12.718 -14.035 7.834 1.00 96.50 309 VAL A N 1
ATOM 2362 C CA . VAL A 1 309 ? -13.152 -13.213 8.963 1.00 96.50 309 VAL A CA 1
ATOM 2363 C C . VAL A 1 309 ? -12.213 -13.478 10.124 1.00 96.50 309 VAL A C 1
ATOM 2365 O O . VAL A 1 309 ? -12.035 -14.627 10.526 1.00 96.50 309 VAL A O 1
ATOM 2368 N N . THR A 1 310 ? -11.625 -12.420 10.673 1.00 96.88 310 THR A N 1
ATOM 2369 C CA . THR A 1 310 ? -10.700 -12.537 11.803 1.00 96.88 310 THR A CA 1
ATOM 2370 C C . THR A 1 310 ? -11.417 -13.049 13.056 1.00 96.88 310 THR A C 1
ATOM 2372 O O . THR A 1 310 ? -12.641 -12.927 13.214 1.00 96.88 310 THR A O 1
ATOM 2375 N N . ALA A 1 311 ? -10.642 -13.538 14.025 1.00 96.31 311 ALA A N 1
ATOM 2376 C CA . ALA A 1 311 ? -11.107 -13.565 15.408 1.00 96.31 311 ALA A CA 1
ATOM 2377 C C . ALA A 1 311 ? -11.439 -12.129 15.888 1.00 96.31 311 ALA A C 1
ATOM 2379 O O . ALA A 1 311 ? -10.995 -11.154 15.272 1.00 96.31 311 ALA A O 1
ATOM 2380 N N . PRO A 1 312 ? -12.240 -11.949 16.957 1.00 96.81 312 PRO A N 1
ATOM 2381 C CA . PRO A 1 312 ? -12.471 -10.621 17.520 1.00 96.81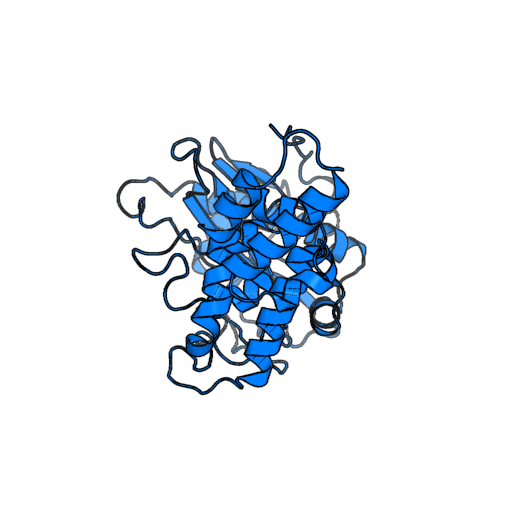 312 PRO A CA 1
ATOM 2382 C C . PRO A 1 312 ? -11.151 -9.962 17.943 1.00 96.81 312 PRO A C 1
ATOM 2384 O O . PRO A 1 312 ? -10.429 -10.512 18.774 1.00 96.81 312 PRO A O 1
ATOM 2387 N N . LEU A 1 313 ? -10.854 -8.783 17.395 1.00 96.38 313 LEU A N 1
ATOM 2388 C CA . LEU A 1 313 ? -9.623 -8.043 17.675 1.00 96.38 313 LEU A CA 1
ATOM 2389 C C . LEU A 1 313 ? -9.910 -6.903 18.650 1.00 96.38 313 LEU A C 1
ATOM 2391 O O . LEU A 1 313 ? -10.771 -6.058 18.389 1.00 96.38 313 LEU A O 1
ATOM 2395 N N . ARG A 1 314 ? -9.166 -6.856 19.759 1.00 96.62 314 ARG A N 1
ATOM 2396 C CA . ARG A 1 314 ? -9.204 -5.721 20.691 1.00 96.62 314 ARG A CA 1
ATOM 2397 C C . ARG A 1 314 ? -8.427 -4.556 20.096 1.00 96.62 314 ARG A C 1
ATOM 2399 O O . ARG A 1 314 ? -7.231 -4.670 19.839 1.00 96.62 314 ARG A O 1
ATOM 2406 N N . ARG A 1 315 ? -9.125 -3.453 19.857 1.00 96.31 315 ARG A N 1
ATOM 2407 C CA . ARG A 1 315 ? -8.597 -2.303 19.122 1.00 96.31 315 ARG A CA 1
ATOM 2408 C C . ARG A 1 315 ? -9.198 -1.005 19.641 1.00 96.31 315 ARG A C 1
ATOM 2410 O O . ARG A 1 315 ? -10.296 -0.999 20.198 1.00 96.31 315 ARG A O 1
ATOM 2417 N N . ALA A 1 316 ? -8.484 0.092 19.436 1.00 96.81 316 ALA A N 1
ATOM 2418 C CA . ALA A 1 316 ? -9.009 1.428 19.661 1.00 96.81 316 ALA A CA 1
ATOM 2419 C C . ALA A 1 316 ? -9.548 1.995 18.346 1.00 96.81 316 ALA A C 1
ATOM 2421 O O . ALA A 1 316 ? -8.960 1.795 17.283 1.00 96.81 316 ALA A O 1
ATOM 2422 N N . MET A 1 317 ? -10.680 2.685 18.421 1.00 96.44 317 MET A N 1
ATOM 2423 C CA . MET A 1 317 ? -11.422 3.154 17.262 1.00 96.44 317 MET A CA 1
ATOM 2424 C C . MET A 1 317 ? -11.726 4.643 17.389 1.00 96.44 317 MET A C 1
ATOM 2426 O O . MET A 1 317 ? -12.437 5.062 18.301 1.00 96.44 317 MET A O 1
ATOM 2430 N N . TYR A 1 318 ? -11.229 5.427 16.439 1.00 95.00 318 TYR A N 1
ATOM 2431 C CA . TYR A 1 318 ? -11.645 6.803 16.198 1.00 95.00 318 TYR A CA 1
ATOM 2432 C C . TYR A 1 318 ? -12.762 6.820 15.150 1.00 95.00 318 TYR A C 1
ATOM 2434 O O . TYR A 1 318 ? -12.614 6.258 14.063 1.00 95.00 318 TYR A O 1
ATOM 2442 N N . ALA A 1 319 ? -13.880 7.474 15.464 1.00 92.94 319 ALA A N 1
ATOM 2443 C CA . ALA A 1 319 ? -14.977 7.708 14.532 1.00 92.94 319 ALA A CA 1
ATOM 2444 C C . ALA A 1 319 ? -15.083 9.214 14.229 1.00 92.94 319 ALA A C 1
ATOM 2446 O O . ALA A 1 319 ? -15.376 9.988 15.143 1.00 92.94 319 ALA A O 1
ATOM 2447 N N . PRO A 1 320 ? -14.866 9.654 12.975 1.00 88.81 320 PRO A N 1
ATOM 2448 C CA . PRO A 1 320 ? -15.061 11.050 12.606 1.00 88.81 320 PRO A CA 1
ATOM 2449 C C . PRO A 1 320 ? -16.521 11.475 12.791 1.00 88.81 320 PRO A C 1
ATOM 2451 O O . PRO A 1 320 ? -17.439 10.760 12.383 1.00 88.81 320 PRO A O 1
ATOM 2454 N N . THR A 1 321 ? -16.754 12.661 13.355 1.00 81.31 321 THR A N 1
ATOM 2455 C CA . THR A 1 321 ? -18.098 13.244 13.441 1.00 81.31 321 THR A CA 1
ATOM 2456 C C . THR A 1 321 ? -18.611 13.561 12.036 1.00 81.31 321 THR A C 1
ATOM 2458 O O . THR A 1 321 ? -17.881 14.133 11.219 1.00 81.31 321 THR A O 1
ATOM 2461 N N . ALA A 1 322 ? -19.871 13.227 11.746 1.00 65.31 322 ALA A N 1
ATOM 2462 C CA . ALA A 1 322 ? -20.513 13.582 10.482 1.00 65.31 322 ALA A CA 1
ATOM 2463 C C . ALA A 1 322 ? -20.459 15.114 10.287 1.00 65.31 322 ALA A C 1
ATOM 2465 O O . ALA A 1 322 ? -21.143 15.854 10.987 1.00 65.31 322 ALA A O 1
ATOM 2466 N N . GLY A 1 323 ? -19.590 15.587 9.385 1.00 54.97 323 GLY A N 1
ATOM 2467 C CA . GLY A 1 323 ? -19.340 17.015 9.130 1.00 54.97 323 GLY A CA 1
ATOM 2468 C C . GLY A 1 323 ? -17.875 17.464 9.246 1.00 54.97 323 GLY A C 1
ATOM 2469 O O . GLY A 1 323 ? -17.524 18.506 8.697 1.00 54.97 323 GLY A O 1
ATOM 2470 N N . ALA A 1 324 ? -16.992 16.673 9.869 1.00 54.22 324 ALA A N 1
ATOM 2471 C CA . ALA A 1 324 ? -15.565 17.013 10.001 1.00 54.22 324 ALA A CA 1
ATOM 2472 C C . ALA A 1 324 ? -14.789 16.989 8.664 1.00 54.22 324 ALA A C 1
ATOM 2474 O O . ALA A 1 324 ? -13.733 17.612 8.544 1.00 54.22 324 ALA A O 1
ATOM 2475 N N . ALA A 1 325 ? -15.339 16.334 7.633 1.00 49.94 325 ALA A N 1
ATOM 2476 C CA . ALA A 1 325 ? -14.733 16.199 6.306 1.00 49.94 325 ALA A CA 1
ATOM 2477 C C . ALA A 1 325 ? -14.454 17.541 5.591 1.00 49.94 325 ALA A C 1
ATOM 2479 O O . ALA A 1 325 ? -13.688 17.567 4.632 1.00 49.94 325 ALA A O 1
ATOM 2480 N N . HIS A 1 326 ? -15.043 18.656 6.045 1.00 42.31 326 HIS A N 1
ATOM 2481 C CA . HIS A 1 326 ? -14.827 19.980 5.450 1.00 42.31 326 HIS A CA 1
ATOM 2482 C C . HIS A 1 326 ? -13.728 20.826 6.107 1.00 42.31 326 HIS A C 1
ATOM 2484 O O . HIS A 1 326 ? -13.312 21.814 5.504 1.00 42.31 326 HIS A O 1
ATOM 2490 N N . ALA A 1 327 ? -13.246 20.468 7.302 1.00 43.72 327 ALA A N 1
ATOM 2491 C CA . ALA A 1 327 ? -12.295 21.295 8.054 1.00 43.72 327 ALA A CA 1
ATOM 2492 C C . ALA A 1 327 ? -10.857 20.742 8.080 1.00 43.72 327 ALA A C 1
ATOM 2494 O O . ALA A 1 327 ? -9.928 21.481 8.407 1.00 43.72 327 ALA A O 1
ATOM 2495 N N . ALA A 1 328 ? -10.654 19.466 7.736 1.00 43.34 328 ALA A N 1
ATOM 2496 C CA . ALA A 1 328 ? -9.347 18.823 7.824 1.00 43.34 328 ALA A CA 1
ATOM 2497 C C . ALA A 1 328 ? -8.414 19.257 6.674 1.00 43.34 328 ALA A C 1
ATOM 2499 O O . ALA A 1 328 ? -8.614 18.882 5.524 1.00 43.34 328 ALA A O 1
ATOM 2500 N N . ALA A 1 329 ? -7.392 20.034 7.052 1.00 41.00 329 ALA A N 1
ATOM 2501 C CA . ALA A 1 329 ? -6.171 20.386 6.325 1.00 41.00 329 ALA A CA 1
ATOM 2502 C C . ALA A 1 329 ? -6.341 21.069 4.954 1.00 41.00 329 ALA A C 1
ATOM 2504 O O . ALA A 1 329 ? -6.657 20.450 3.943 1.00 41.00 329 ALA A O 1
ATOM 2505 N N . ARG A 1 330 ? -5.973 22.359 4.887 1.00 37.25 330 ARG A N 1
ATOM 2506 C CA . ARG A 1 330 ? -5.456 22.926 3.634 1.00 37.25 330 ARG A CA 1
ATOM 2507 C C . ARG A 1 330 ? -4.212 22.111 3.266 1.00 37.25 330 ARG A C 1
ATOM 2509 O O . ARG A 1 330 ? -3.254 22.166 4.038 1.00 37.25 330 ARG A O 1
ATOM 2516 N N . PRO A 1 331 ? -4.189 21.389 2.136 1.00 39.25 331 PRO A N 1
ATOM 2517 C CA . PRO A 1 331 ? -2.962 20.772 1.667 1.00 39.25 331 PRO A CA 1
ATOM 2518 C C . PRO A 1 331 ? -1.962 21.902 1.431 1.00 39.25 331 PRO A C 1
ATOM 2520 O O . PRO A 1 331 ? -2.218 22.806 0.630 1.00 39.25 331 PRO A O 1
ATOM 2523 N N . THR A 1 332 ? -0.833 21.897 2.132 1.00 42.41 332 THR A N 1
ATOM 2524 C CA . THR A 1 332 ? 0.340 22.602 1.623 1.00 42.41 332 THR A CA 1
ATOM 2525 C C . THR A 1 332 ? 0.735 21.850 0.368 1.00 42.41 332 THR A C 1
ATOM 2527 O O . THR A 1 332 ? 1.204 20.719 0.457 1.00 42.41 332 THR A O 1
ATOM 2530 N N . ALA A 1 333 ? 0.448 22.429 -0.799 1.00 33.53 333 ALA A N 1
ATOM 2531 C CA . ALA A 1 333 ? 0.877 21.872 -2.069 1.00 33.53 333 ALA A CA 1
ATOM 2532 C C . ALA A 1 333 ? 2.385 21.608 -1.979 1.00 33.53 333 ALA A C 1
ATOM 2534 O O . ALA A 1 333 ? 3.172 22.549 -1.864 1.00 33.53 333 ALA A O 1
ATOM 2535 N N . CYS A 1 334 ? 2.779 20.334 -1.967 1.00 37.75 334 CYS A N 1
ATOM 2536 C CA . CYS A 1 334 ? 4.172 19.962 -2.133 1.00 37.75 334 CYS A CA 1
ATOM 2537 C C . CYS A 1 334 ? 4.594 20.465 -3.513 1.00 37.75 334 CYS A C 1
ATOM 2539 O O . CYS A 1 334 ? 4.140 19.951 -4.536 1.00 37.75 334 CYS A O 1
ATOM 2541 N N . GLY A 1 335 ? 5.427 21.506 -3.537 1.00 31.41 335 GLY A N 1
ATOM 2542 C CA . GLY A 1 335 ? 6.219 21.826 -4.711 1.00 31.41 335 GLY A CA 1
ATOM 2543 C C . GLY A 1 335 ? 7.115 20.626 -4.973 1.00 31.41 335 GLY A C 1
ATOM 2544 O O . GLY A 1 335 ? 7.977 20.316 -4.156 1.00 31.41 335 GLY A O 1
ATOM 2545 N N . VAL A 1 336 ? 6.841 19.914 -6.060 1.00 32.16 336 VAL A N 1
ATOM 2546 C CA . VAL A 1 336 ? 7.715 18.856 -6.557 1.00 32.16 336 VAL A CA 1
ATOM 2547 C C . VAL A 1 336 ? 9.007 19.548 -6.992 1.00 32.16 336 VAL A C 1
ATOM 2549 O O . VAL A 1 336 ? 8.973 20.395 -7.887 1.00 32.16 336 VAL A O 1
ATOM 2552 N N . GLY A 1 337 ? 10.091 19.271 -6.271 1.00 32.16 337 GLY A N 1
ATOM 2553 C CA . GLY A 1 337 ? 11.459 19.565 -6.696 1.00 32.16 337 GLY A CA 1
ATOM 2554 C C . GLY A 1 337 ? 12.004 18.432 -7.544 1.00 32.16 337 GLY A C 1
ATOM 2555 O O . GLY A 1 337 ? 11.529 17.290 -7.352 1.00 32.16 337 GLY A O 1
#

Organism: NCBI:txid1460289